Protein AF-A0A151SEP9-F1 (afdb_monomer)

Mean predicted aligned error: 8.7 Å

Sequence (261 aa):
MQDVPQDRNGVRLSAVQGYMTNFYRKYGSYVARHPIMVLLSSLAVVLLLCLGLIRFKVETRPEKLWVGPGSKAAQEKQFFDSHLAPFYRIEQLILATVPDHVNSTSPRIVSEDNIRFLFEIQKKVDAIRANYSGLMVSLKDICMKPLDKDCATQSVLQYFKMDPKNFDDYGGVDHLNYCFEHYSSADQCMSAFKAPLDPSTVLGGFSGNDYSGASAFIVTYPVNNAINEEGNETRKAVAWEKTFIQLVKVSILILCLSSFY

InterPro domains:
  IPR053956 NPC1, middle luminal domain [PF22314] (77-249)

pLDDT: mean 89.75, std 12.59, range [33.75, 98.38]

Organism: Cajanus cajan (NCBI:txid3821)

Foldseek 3Di:
DDDDPPPPPPPPQDPVRVVVVVVVVVVVVVCVVCVPVVVVVVVVVVVVVCVVCVVDDDDPDPCPVPPDCPDPVVVVQVVCCVPPHHFWDKDKDKDFADDPDPPDARFFCLDQVNVVVVLVVVVLQQPQFFDDPNHTDGLQNFADQPDDRDHPKQALCQLQQSDPVSCVVVPHSVSSVVCLVQQQPDQSNAGVSRHRHHLVQFFADDDDSPSRRTRMGMIMTTGGDHPPCVDPSVVSVVRSVVVVVVCCVPPVVVVSVVVVD

Structure (mmCIF, N/CA/C/O backbone):
data_AF-A0A151SEP9-F1
#
_entry.id   AF-A0A151SEP9-F1
#
loop_
_atom_site.group_PDB
_atom_site.id
_atom_site.type_symbol
_atom_site.label_atom_id
_atom_site.label_alt_id
_atom_site.label_comp_id
_atom_site.label_asym_id
_atom_site.label_entity_id
_atom_site.label_seq_id
_atom_site.pdbx_PDB_ins_code
_atom_site.Cartn_x
_atom_site.Cartn_y
_atom_site.Cartn_z
_atom_site.occupancy
_atom_site.B_iso_or_equiv
_atom_site.auth_seq_id
_atom_site.auth_comp_id
_atom_site.auth_asym_id
_atom_site.auth_atom_id
_atom_site.pdbx_PDB_model_num
ATOM 1 N N . MET A 1 1 ? -17.906 38.403 94.238 1.00 37.53 1 MET A N 1
ATOM 2 C CA . MET A 1 1 ? -17.084 38.308 93.012 1.00 37.53 1 MET A CA 1
ATOM 3 C C . MET A 1 1 ? -17.860 37.437 92.046 1.00 37.53 1 MET A C 1
ATOM 5 O O . MET A 1 1 ? -18.393 36.433 92.491 1.00 37.53 1 MET A O 1
ATOM 9 N N . GLN A 1 2 ? -18.068 37.930 90.827 1.00 33.75 2 GLN A N 1
ATOM 10 C CA . GLN A 1 2 ? -19.106 37.497 89.888 1.00 33.75 2 GLN A CA 1
ATOM 11 C C . GLN A 1 2 ? -19.035 36.011 89.510 1.00 33.75 2 GLN A C 1
ATOM 13 O O . GLN A 1 2 ? -17.984 35.534 89.089 1.00 33.75 2 GLN A O 1
ATOM 18 N N . ASP A 1 3 ? -20.184 35.331 89.570 1.00 36.78 3 ASP A N 1
ATOM 19 C CA . ASP A 1 3 ? -20.438 34.130 88.777 1.00 36.78 3 ASP A CA 1
ATOM 20 C C . ASP A 1 3 ? -20.444 34.522 87.296 1.00 36.78 3 ASP A C 1
ATOM 22 O O . ASP A 1 3 ? -21.246 35.349 86.854 1.00 36.78 3 ASP A O 1
ATOM 26 N N . VAL A 1 4 ? -19.515 33.951 86.533 1.00 39.22 4 VAL A N 1
ATOM 27 C CA . VAL A 1 4 ? -19.468 34.060 85.073 1.00 39.22 4 VAL A CA 1
ATOM 28 C C . VAL A 1 4 ? -20.564 33.152 84.511 1.00 39.22 4 VAL A C 1
ATOM 30 O O . VAL A 1 4 ? -20.471 31.934 84.685 1.00 39.22 4 VAL A O 1
ATOM 33 N N . PRO A 1 5 ? -21.592 33.671 83.813 1.00 42.16 5 PRO A N 1
ATOM 34 C CA . PRO A 1 5 ? -22.519 32.812 83.100 1.00 42.16 5 PRO A CA 1
ATOM 35 C C . PRO A 1 5 ? -21.757 32.204 81.926 1.00 42.16 5 PRO A C 1
ATOM 37 O O . PRO A 1 5 ? -21.302 32.908 81.025 1.00 42.16 5 PRO A O 1
ATOM 40 N N . GLN A 1 6 ? -21.585 30.887 81.966 1.00 41.34 6 GLN A N 1
ATOM 41 C CA . GLN A 1 6 ? -21.008 30.116 80.879 1.00 41.34 6 GLN A CA 1
ATOM 42 C C . GLN A 1 6 ? -21.954 30.217 79.677 1.00 41.34 6 GLN A C 1
ATOM 44 O O . GLN A 1 6 ? -23.000 29.567 79.631 1.00 41.34 6 GLN A O 1
ATOM 49 N N . ASP A 1 7 ? -21.594 31.089 78.737 1.00 39.94 7 ASP A N 1
ATOM 50 C CA . ASP A 1 7 ? -22.297 31.312 77.482 1.00 39.94 7 ASP A CA 1
ATOM 51 C C . ASP A 1 7 ? -22.333 30.003 76.683 1.00 39.94 7 ASP A C 1
ATOM 53 O O . ASP A 1 7 ? -21.382 29.596 76.010 1.00 39.94 7 ASP A O 1
ATOM 57 N N . ARG A 1 8 ? -23.447 29.283 76.822 1.00 46.47 8 ARG A N 1
ATOM 58 C CA . ARG A 1 8 ? -23.785 28.098 76.042 1.00 46.47 8 ARG A CA 1
ATOM 59 C C . ARG A 1 8 ? -24.248 28.583 74.667 1.00 46.47 8 ARG A C 1
ATOM 61 O O . ARG A 1 8 ? -25.415 28.443 74.307 1.00 46.47 8 ARG A O 1
ATOM 68 N N . ASN A 1 9 ? -23.314 29.127 73.888 1.00 44.47 9 ASN A N 1
ATOM 69 C CA . ASN A 1 9 ? -23.506 29.373 72.465 1.00 44.47 9 ASN A CA 1
ATOM 70 C C . ASN A 1 9 ? -23.633 28.022 71.760 1.00 44.47 9 ASN A C 1
ATOM 72 O O . ASN A 1 9 ? -22.676 27.448 71.238 1.00 44.47 9 ASN A O 1
ATOM 76 N N . GLY A 1 10 ? -24.852 27.484 71.784 1.00 51.06 10 GLY A N 1
ATOM 77 C CA . GLY A 1 10 ? -25.273 26.424 70.895 1.00 51.06 10 GLY A CA 1
ATOM 78 C C . GLY A 1 10 ? -25.131 26.956 69.482 1.00 51.06 10 GLY A C 1
ATOM 79 O O . GLY A 1 10 ? -25.981 27.714 69.019 1.00 51.06 10 GLY A O 1
ATOM 80 N N . VAL A 1 11 ? -24.036 26.585 68.820 1.00 60.59 11 VAL A N 1
ATOM 81 C CA . VAL A 1 11 ? -23.849 26.797 67.388 1.00 60.59 11 VAL A CA 1
ATOM 82 C C . VAL A 1 11 ? -25.124 26.294 66.719 1.00 60.59 11 VAL A C 1
ATOM 84 O O . VAL A 1 11 ? -25.405 25.094 66.732 1.00 60.59 11 VAL A O 1
ATOM 87 N N . ARG A 1 12 ? -25.954 27.210 66.206 1.00 61.78 12 ARG A N 1
ATOM 88 C CA . ARG A 1 12 ? -27.132 26.850 65.417 1.00 61.78 12 ARG A CA 1
ATOM 89 C C . ARG A 1 12 ? -26.611 26.289 64.104 1.00 61.78 12 ARG A C 1
ATOM 91 O O . ARG A 1 12 ? -26.409 27.022 63.142 1.00 61.78 12 ARG A O 1
ATOM 98 N N . LEU A 1 13 ? -26.343 24.985 64.098 1.00 61.41 13 LEU A N 1
ATOM 99 C CA . LEU A 1 13 ? -26.088 24.249 62.873 1.00 61.41 13 LEU A CA 1
ATOM 100 C C . LEU A 1 13 ? -27.250 24.527 61.915 1.00 61.41 13 LEU A C 1
ATOM 102 O O . LEU A 1 13 ? -28.417 24.410 62.296 1.00 61.41 13 LEU A O 1
ATOM 106 N N . SER A 1 14 ? -26.923 24.890 60.674 1.00 80.50 14 SER A N 1
ATOM 107 C CA . SER A 1 14 ? -27.904 24.969 59.589 1.00 80.50 14 SER A CA 1
ATOM 108 C C . SER A 1 14 ? -28.741 23.686 59.557 1.00 80.50 14 SER A C 1
ATOM 110 O O . SER A 1 14 ? -28.224 22.605 59.849 1.00 80.50 14 SER A O 1
ATOM 112 N N . ALA A 1 15 ? -30.022 23.773 59.188 1.00 83.25 15 ALA A N 1
ATOM 113 C CA . ALA A 1 15 ? -30.913 22.611 59.122 1.00 83.25 15 ALA A CA 1
ATOM 114 C C . ALA A 1 15 ? -30.305 21.453 58.303 1.00 83.25 15 ALA A C 1
ATOM 116 O O . ALA A 1 15 ? -30.412 20.289 58.687 1.00 83.25 15 ALA A O 1
ATOM 117 N N . VAL A 1 16 ? -29.573 21.785 57.233 1.00 89.44 16 VAL A N 1
ATOM 118 C CA . VAL A 1 16 ? -28.828 20.826 56.402 1.00 89.44 16 VAL A CA 1
ATOM 119 C C . VAL A 1 16 ? -27.705 20.150 57.195 1.00 89.44 16 VAL A C 1
ATOM 121 O O . VAL A 1 16 ? -27.545 18.932 57.144 1.00 89.44 16 VAL A O 1
ATOM 124 N N . GLN A 1 17 ? -26.953 20.922 57.978 1.00 86.81 17 GLN A N 1
ATOM 125 C CA . GLN A 1 17 ? -25.839 20.424 58.783 1.00 86.81 17 GLN A CA 1
ATOM 126 C C . GLN A 1 17 ? -26.334 19.546 59.943 1.00 86.81 17 GLN A C 1
ATOM 128 O O . GLN A 1 17 ? -25.748 18.500 60.228 1.00 86.81 17 GLN A O 1
ATOM 133 N N . GLY A 1 18 ? -27.452 19.923 60.572 1.00 88.50 18 GLY A N 1
ATOM 134 C CA . GLY A 1 18 ? -28.128 19.102 61.577 1.00 88.50 18 GLY A CA 1
ATOM 135 C C . GLY A 1 18 ? -28.627 17.775 60.996 1.00 88.50 18 GLY A C 1
ATOM 136 O O . GLY A 1 18 ? -28.390 16.718 61.585 1.00 88.50 18 GLY A O 1
ATOM 137 N N . TYR A 1 19 ? -29.246 17.813 59.810 1.00 92.50 19 TYR A N 1
ATOM 138 C CA . TYR A 1 19 ? -29.706 16.617 59.102 1.00 92.50 19 TYR A CA 1
ATOM 139 C C . TYR A 1 19 ? -28.549 15.675 58.748 1.00 92.50 19 TYR A C 1
ATOM 141 O O . TYR A 1 19 ? -28.588 14.501 59.123 1.00 92.50 19 TYR A O 1
ATOM 149 N N . MET A 1 20 ? -27.488 16.184 58.109 1.00 94.50 20 MET A N 1
ATOM 150 C CA . MET A 1 20 ? -26.310 15.382 57.757 1.00 94.50 20 MET A CA 1
ATOM 151 C C . MET A 1 20 ? -25.664 14.751 58.992 1.00 94.50 20 MET A C 1
ATOM 153 O O . MET A 1 20 ? -25.359 13.559 58.985 1.00 94.50 20 MET A O 1
ATOM 157 N N . THR A 1 21 ? -25.507 15.520 60.075 1.00 92.62 21 THR A N 1
ATOM 158 C CA . THR A 1 21 ? -24.902 15.022 61.320 1.00 92.62 21 THR A CA 1
ATOM 159 C C . THR A 1 21 ? -25.710 13.868 61.902 1.00 92.62 21 THR A C 1
ATOM 161 O O . THR A 1 21 ? -25.150 12.837 62.272 1.00 92.62 21 THR A O 1
ATOM 164 N N . ASN A 1 22 ? -27.036 14.005 61.960 1.00 91.19 22 ASN A N 1
ATOM 165 C CA . ASN A 1 22 ? -27.898 12.964 62.509 1.00 91.19 22 ASN A CA 1
ATOM 166 C C . ASN A 1 22 ? -27.932 11.716 61.606 1.00 91.19 22 ASN A C 1
ATOM 168 O O . ASN A 1 22 ? -27.870 10.591 62.104 1.00 91.19 22 ASN A O 1
ATOM 172 N N . PHE A 1 23 ? -27.968 11.907 60.283 1.00 94.88 23 PHE A N 1
ATOM 173 C CA . PHE A 1 23 ? -27.937 10.825 59.299 1.00 94.88 23 PHE A CA 1
ATOM 174 C C . PHE A 1 23 ? -26.644 10.005 59.389 1.00 94.88 23 PHE A C 1
ATOM 176 O O . PHE A 1 23 ? -26.702 8.800 59.639 1.00 94.88 23 PHE A O 1
ATOM 183 N N . TYR A 1 24 ? -25.476 10.645 59.274 1.00 95.75 24 TYR A N 1
ATOM 184 C CA . TYR A 1 24 ? -24.193 9.940 59.326 1.00 95.75 24 TYR A CA 1
ATOM 185 C C . TYR A 1 24 ? -23.907 9.343 60.704 1.00 95.75 24 TYR A C 1
ATOM 187 O O . TYR A 1 24 ? -23.330 8.261 60.780 1.00 95.75 24 TYR A O 1
ATOM 195 N N . ARG A 1 25 ? -24.358 9.974 61.800 1.00 94.12 25 ARG A N 1
ATOM 196 C CA . ARG A 1 25 ? -24.237 9.394 63.147 1.00 94.12 25 ARG A CA 1
ATOM 197 C C . ARG A 1 25 ? -25.051 8.105 63.285 1.00 94.12 25 ARG A C 1
ATOM 199 O O . ARG A 1 25 ? -24.549 7.128 63.839 1.00 94.12 25 ARG A O 1
ATOM 206 N N . LYS A 1 26 ? -26.283 8.075 62.763 1.00 94.00 26 LYS A N 1
ATOM 207 C CA . LYS A 1 26 ? -27.111 6.857 62.739 1.00 94.00 26 LYS A CA 1
ATOM 208 C C . LYS A 1 26 ? -26.518 5.785 61.825 1.00 94.00 26 LYS A C 1
ATOM 210 O O . LYS A 1 26 ? -26.406 4.638 62.248 1.00 94.00 26 LYS A O 1
ATOM 215 N N . TYR A 1 27 ? -26.094 6.155 60.618 1.00 93.31 27 TYR A N 1
ATOM 216 C CA . TYR A 1 27 ? -25.484 5.231 59.661 1.00 93.31 27 TYR A CA 1
ATOM 217 C C . TYR A 1 27 ? -24.165 4.643 60.183 1.00 93.31 27 TYR A C 1
ATOM 219 O O . TYR A 1 27 ? -23.987 3.430 60.181 1.00 93.31 27 TYR A O 1
ATOM 227 N N . GLY A 1 28 ? -23.276 5.472 60.736 1.00 94.00 28 GLY A N 1
ATOM 228 C CA . GLY A 1 28 ? -22.022 5.022 61.342 1.00 94.00 28 GLY A CA 1
ATOM 229 C C . GLY A 1 28 ? -22.248 4.083 62.529 1.00 94.00 28 GLY A C 1
ATOM 230 O O . GLY A 1 28 ? -21.586 3.054 62.636 1.00 94.00 28 GLY A O 1
ATOM 231 N N . SER A 1 29 ? -23.245 4.368 63.378 1.00 94.31 29 SER A N 1
ATOM 232 C CA . SER A 1 29 ? -23.619 3.449 64.460 1.00 94.31 29 SER A CA 1
ATOM 233 C C . SER A 1 29 ? -24.174 2.118 63.943 1.00 94.31 29 SER A C 1
ATOM 235 O O . SER A 1 29 ? -23.965 1.098 64.597 1.00 94.31 29 SER A O 1
ATOM 237 N N . TYR A 1 30 ? -24.880 2.107 62.810 1.00 94.25 30 TYR A N 1
ATOM 238 C CA . TYR A 1 30 ? -25.354 0.882 62.160 1.00 94.25 30 TYR A CA 1
ATOM 239 C C . TYR A 1 30 ? -24.186 0.057 61.601 1.00 94.25 30 TYR A C 1
ATOM 241 O O . TYR A 1 30 ? -24.095 -1.139 61.876 1.00 94.25 30 TYR A O 1
ATOM 249 N N . VAL A 1 31 ? -23.245 0.708 60.910 1.00 95.62 31 VAL A N 1
ATOM 250 C CA . VAL A 1 31 ? -22.035 0.068 60.371 1.00 95.62 31 VAL A CA 1
ATOM 251 C C . VAL A 1 31 ? -21.191 -0.559 61.484 1.00 95.62 31 VAL A C 1
ATOM 253 O O . VAL A 1 31 ? -20.785 -1.712 61.366 1.00 95.62 31 VAL A O 1
ATOM 256 N N . ALA A 1 32 ? -20.990 0.155 62.597 1.00 94.00 32 ALA A N 1
ATOM 257 C CA . ALA A 1 32 ? -20.218 -0.344 63.735 1.00 94.00 32 ALA A CA 1
ATOM 258 C C . ALA A 1 32 ? -20.881 -1.536 64.454 1.00 94.00 32 ALA A C 1
ATOM 260 O O . ALA A 1 32 ? -20.181 -2.382 65.004 1.00 94.00 32 ALA A O 1
ATOM 261 N N . ARG A 1 33 ? -22.220 -1.624 64.452 1.00 95.31 33 ARG A N 1
ATOM 262 C CA . ARG A 1 33 ? -22.968 -2.742 65.063 1.00 95.31 33 ARG A CA 1
ATOM 263 C C . ARG A 1 33 ? -23.054 -3.979 64.167 1.00 95.31 33 ARG A C 1
ATOM 265 O O . ARG A 1 33 ? -23.169 -5.083 64.690 1.00 95.31 33 ARG A O 1
ATOM 272 N N . HIS A 1 34 ? -22.992 -3.814 62.844 1.00 94.31 34 HIS A N 1
ATOM 273 C CA . HIS A 1 34 ? -23.134 -4.908 61.874 1.00 94.31 34 HIS A CA 1
ATOM 274 C C . HIS A 1 34 ? -21.994 -4.951 60.835 1.00 94.31 34 HIS A C 1
ATOM 276 O O . HIS A 1 34 ? -22.262 -4.937 59.630 1.00 94.31 34 HIS A O 1
ATOM 282 N N . PRO A 1 35 ? -20.718 -5.055 61.258 1.00 93.94 35 PRO A N 1
ATOM 283 C CA . PRO A 1 35 ? -19.573 -4.945 60.352 1.00 93.94 35 PRO A CA 1
ATOM 284 C C . PRO A 1 35 ? -19.544 -6.040 59.274 1.00 93.94 35 PRO A C 1
ATOM 286 O O . PRO A 1 35 ? -19.269 -5.752 58.114 1.00 93.94 35 PRO A O 1
ATOM 289 N N . ILE A 1 36 ? -19.895 -7.286 59.619 1.00 94.81 36 ILE A N 1
ATOM 290 C CA . ILE A 1 36 ? -19.878 -8.420 58.676 1.00 94.81 36 ILE A CA 1
ATOM 291 C C . ILE A 1 36 ? -20.919 -8.236 57.563 1.00 94.81 36 ILE A C 1
ATOM 293 O O . ILE A 1 36 ? -20.602 -8.423 56.392 1.00 94.81 36 ILE A O 1
ATOM 297 N N . MET A 1 37 ? -22.144 -7.822 57.903 1.00 93.81 37 MET A N 1
ATOM 298 C CA . MET A 1 37 ? -23.209 -7.589 56.916 1.00 93.81 37 MET A CA 1
ATOM 299 C C . MET A 1 37 ? -22.843 -6.467 55.941 1.00 93.81 37 MET A C 1
ATOM 301 O O . MET A 1 37 ? -23.107 -6.582 54.748 1.00 93.81 37 MET A O 1
ATOM 305 N N . VAL A 1 38 ? -22.209 -5.398 56.435 1.00 95.12 38 VAL A N 1
ATOM 306 C CA . VAL A 1 38 ? -21.754 -4.272 55.605 1.00 95.12 38 VAL A CA 1
ATOM 307 C C . VAL A 1 38 ? -20.579 -4.673 54.704 1.00 95.12 38 VAL A C 1
ATOM 309 O O . VAL A 1 38 ? -20.522 -4.271 53.543 1.00 95.12 38 VAL A O 1
ATOM 312 N N . LEU A 1 39 ? -19.662 -5.513 55.190 1.00 95.31 39 LEU A N 1
ATOM 313 C CA . LEU A 1 39 ? -18.570 -6.045 54.370 1.00 95.31 39 LEU A CA 1
ATOM 314 C C . LEU A 1 39 ? -19.087 -6.986 53.276 1.00 95.31 39 LEU A C 1
ATOM 316 O O . LEU A 1 39 ? -18.710 -6.839 52.118 1.00 95.31 39 LEU A O 1
ATOM 320 N N . LEU A 1 40 ? -19.997 -7.902 53.609 1.00 96.69 40 LEU A N 1
ATOM 321 C CA . LEU A 1 40 ? -20.591 -8.810 52.627 1.00 96.69 40 LEU A CA 1
ATOM 322 C C . LEU A 1 40 ? -21.418 -8.061 51.582 1.00 96.69 40 LEU A C 1
ATOM 324 O O . LEU A 1 40 ? -21.314 -8.369 50.398 1.00 96.69 40 LEU A O 1
ATOM 328 N N . SER A 1 41 ? -22.206 -7.061 51.989 1.00 95.94 41 SER A N 1
ATOM 329 C CA . SER A 1 41 ? -23.000 -6.274 51.044 1.00 95.94 41 SER A CA 1
ATOM 330 C C . SER A 1 41 ? -22.124 -5.415 50.134 1.00 95.94 41 SER A C 1
ATOM 332 O O . SER A 1 41 ? -22.362 -5.382 48.930 1.00 95.94 41 SER A O 1
ATOM 334 N N . SER A 1 42 ? -21.076 -4.777 50.665 1.00 95.81 42 SER A N 1
ATOM 335 C CA . SER A 1 42 ? -20.143 -3.993 49.846 1.00 95.81 42 SER A CA 1
ATOM 336 C C . SER A 1 42 ? -19.376 -4.873 48.857 1.00 95.81 42 SER A C 1
ATOM 338 O O . SER A 1 42 ? -19.290 -4.525 47.681 1.00 95.81 42 SER A O 1
ATOM 340 N N . LEU A 1 43 ? -18.918 -6.055 49.285 1.00 97.12 43 LEU A N 1
ATOM 341 C CA . LEU A 1 43 ? -18.290 -7.032 48.397 1.00 97.12 43 LEU A CA 1
ATOM 342 C C . LEU A 1 43 ? -19.263 -7.533 47.322 1.00 97.12 43 LEU A C 1
ATOM 344 O O . LEU A 1 43 ? -18.898 -7.591 46.152 1.00 97.12 43 LEU A O 1
ATOM 348 N N . ALA A 1 44 ? -20.506 -7.853 47.691 1.00 97.19 44 ALA A N 1
ATOM 349 C CA . ALA A 1 44 ? -21.525 -8.303 46.746 1.00 97.19 44 ALA A CA 1
ATOM 350 C C . ALA A 1 44 ? -21.830 -7.240 45.680 1.00 97.19 44 ALA A C 1
ATOM 352 O O . ALA A 1 44 ? -21.933 -7.577 44.503 1.00 97.19 44 ALA A O 1
ATOM 353 N N . VAL A 1 45 ? -21.917 -5.961 46.068 1.00 97.31 45 VAL A N 1
ATOM 354 C CA . VAL A 1 45 ? -22.106 -4.846 45.126 1.00 97.31 45 VAL A CA 1
ATOM 355 C C . VAL A 1 45 ? -20.911 -4.718 44.181 1.00 97.31 45 VAL A C 1
ATOM 357 O O . VAL A 1 45 ? -21.112 -4.607 42.974 1.00 97.31 45 VAL A O 1
ATOM 360 N N . VAL A 1 46 ? -19.677 -4.784 44.692 1.00 97.25 46 VAL A N 1
ATOM 361 C CA . VAL A 1 46 ? -18.468 -4.730 43.850 1.00 97.25 46 VAL A CA 1
ATOM 362 C C . VAL A 1 46 ? -18.440 -5.895 42.862 1.00 97.25 46 VAL A C 1
ATOM 364 O O . VAL A 1 46 ? -18.240 -5.671 41.672 1.00 97.25 46 VAL A O 1
ATOM 367 N N . LEU A 1 47 ? -18.708 -7.123 43.316 1.00 96.88 47 LEU A N 1
ATOM 368 C CA . LEU A 1 47 ? -18.748 -8.300 42.447 1.00 96.88 47 LEU A CA 1
ATOM 369 C C . LEU A 1 47 ? -19.829 -8.177 41.365 1.00 96.88 47 LEU A C 1
ATOM 371 O O . LEU A 1 47 ? -19.552 -8.469 40.203 1.00 96.88 47 LEU A O 1
ATOM 375 N N . LEU A 1 48 ? -21.025 -7.691 41.716 1.00 96.81 48 LEU A N 1
ATOM 376 C CA . LEU A 1 48 ? -22.099 -7.416 40.755 1.00 96.81 48 LEU A CA 1
ATOM 377 C C . LEU A 1 48 ? -21.677 -6.398 39.690 1.00 96.81 48 LEU A C 1
ATOM 379 O O . LEU A 1 48 ? -21.947 -6.609 38.510 1.00 96.81 48 LEU A O 1
ATOM 383 N N . LEU A 1 49 ? -20.988 -5.322 40.080 1.00 96.06 49 LEU A N 1
ATOM 384 C CA . LEU A 1 49 ? -20.458 -4.333 39.135 1.00 96.06 49 LEU A CA 1
ATOM 385 C C . LEU A 1 49 ? -19.350 -4.929 38.251 1.00 96.06 49 LEU A C 1
ATOM 387 O O . LEU A 1 49 ? -19.312 -4.667 37.048 1.00 96.06 49 LEU A O 1
ATOM 391 N N . CYS A 1 50 ? -18.488 -5.783 38.811 1.00 96.25 50 CYS A N 1
ATOM 392 C CA . CYS A 1 50 ? -17.428 -6.467 38.070 1.00 96.25 50 CYS A CA 1
ATOM 393 C C . CYS A 1 50 ? -17.958 -7.454 37.018 1.00 96.25 50 CYS A C 1
ATOM 395 O O . CYS A 1 50 ? -17.268 -7.680 36.025 1.00 96.25 50 CYS A O 1
ATOM 397 N N . LEU A 1 51 ? -19.176 -7.994 37.159 1.00 96.19 51 LEU A N 1
ATOM 398 C CA . LEU A 1 51 ? -19.788 -8.837 36.117 1.00 96.19 51 LEU A CA 1
ATOM 399 C C . LEU A 1 51 ? -19.910 -8.109 34.769 1.00 96.19 51 LEU A C 1
ATOM 401 O O . LEU A 1 51 ? -19.841 -8.750 33.720 1.00 96.19 51 LEU A O 1
ATOM 405 N N . GLY A 1 52 ? -20.013 -6.775 34.770 1.00 94.25 52 GLY A N 1
ATOM 406 C CA . GLY A 1 52 ? -20.011 -5.971 33.545 1.00 94.25 52 GLY A CA 1
ATOM 407 C C . GLY A 1 52 ? -18.735 -6.129 32.706 1.00 94.25 52 GLY A C 1
ATOM 408 O O . GLY A 1 52 ? -18.789 -6.017 31.481 1.00 94.25 52 GLY A O 1
ATOM 409 N N . LEU A 1 53 ? -17.604 -6.478 33.332 1.00 95.06 53 LEU A N 1
ATOM 410 C CA . LEU A 1 53 ? -16.322 -6.670 32.645 1.00 95.06 53 LEU A CA 1
ATOM 411 C C . LEU A 1 53 ? -16.313 -7.895 31.722 1.00 95.06 53 LEU A C 1
ATOM 413 O O . LEU A 1 53 ? -15.526 -7.934 30.783 1.00 95.06 53 LEU A O 1
ATOM 417 N N . ILE A 1 54 ? -17.224 -8.857 31.911 1.00 94.06 54 ILE A N 1
ATOM 418 C CA . ILE A 1 54 ? -17.366 -10.020 31.015 1.00 94.06 54 ILE A CA 1
ATOM 419 C C . ILE A 1 54 ? -17.735 -9.575 29.588 1.00 94.06 54 ILE A C 1
ATOM 421 O O . ILE A 1 54 ? -17.407 -10.247 28.612 1.00 94.06 54 ILE A O 1
ATOM 425 N N . ARG A 1 55 ? -18.414 -8.430 29.447 1.00 93.00 55 ARG A N 1
ATOM 426 C CA . ARG A 1 55 ? -18.833 -7.861 28.155 1.00 93.00 55 ARG A CA 1
ATOM 427 C C . ARG A 1 55 ? -17.940 -6.706 27.702 1.00 93.00 55 ARG A C 1
ATOM 429 O O . ARG A 1 55 ? -18.293 -6.008 26.754 1.00 93.00 55 ARG A O 1
ATOM 436 N N . PHE A 1 56 ? -16.801 -6.498 28.358 1.00 93.56 56 PHE A N 1
ATOM 437 C CA . PHE A 1 56 ? -15.848 -5.471 27.967 1.00 93.56 56 PHE A CA 1
ATOM 438 C C . PHE A 1 56 ? -15.247 -5.801 26.593 1.00 93.56 56 PHE A C 1
ATOM 440 O O . PHE A 1 56 ? -14.614 -6.841 26.412 1.00 93.56 56 PHE A O 1
ATOM 447 N N . LYS A 1 57 ? -15.453 -4.912 25.614 1.00 92.00 57 LYS A N 1
ATOM 448 C CA . LYS A 1 57 ? -14.850 -4.989 24.277 1.00 92.00 57 LYS A CA 1
ATOM 449 C C . LYS A 1 57 ? -13.917 -3.796 24.104 1.00 92.00 57 LYS A C 1
ATOM 451 O O . LYS A 1 57 ? -14.348 -2.655 24.252 1.00 92.00 57 LYS A O 1
ATOM 456 N N . VAL A 1 58 ? -12.656 -4.068 23.782 1.00 90.62 58 VAL A N 1
ATOM 457 C CA . VAL A 1 58 ? -11.672 -3.029 23.459 1.00 90.62 58 VAL A CA 1
ATOM 458 C C . VAL A 1 58 ? -11.862 -2.605 22.007 1.00 90.62 58 VAL A C 1
ATOM 460 O O . VAL A 1 58 ? -11.919 -3.452 21.117 1.00 90.62 58 VAL A O 1
ATOM 463 N N . GLU A 1 59 ? -11.961 -1.299 21.775 1.00 87.62 59 GLU A N 1
ATOM 464 C CA . GLU A 1 59 ? -11.891 -0.720 20.436 1.00 87.62 59 GLU A CA 1
ATOM 465 C C . GLU A 1 59 ? -10.423 -0.455 20.097 1.00 87.62 59 GLU A C 1
ATOM 467 O O . GLU A 1 59 ? -9.737 0.277 20.807 1.00 87.62 59 GLU A O 1
ATOM 472 N N . THR A 1 60 ? -9.931 -1.087 19.035 1.00 87.31 60 THR A N 1
ATOM 473 C CA . THR A 1 60 ? -8.540 -0.954 18.571 1.00 87.31 60 THR A CA 1
ATOM 474 C C . THR A 1 60 ? -8.436 -0.140 17.289 1.00 87.31 60 THR A C 1
ATOM 476 O O . THR A 1 60 ? -7.331 0.103 16.811 1.00 87.31 60 THR A O 1
ATOM 479 N N . ARG A 1 61 ? -9.573 0.263 16.711 1.00 83.12 61 ARG A N 1
ATOM 480 C CA . ARG A 1 61 ? -9.611 1.004 15.455 1.00 83.12 61 ARG A CA 1
ATOM 481 C C . ARG A 1 61 ? -9.298 2.482 15.672 1.00 83.12 61 ARG A C 1
ATOM 483 O O . ARG A 1 61 ? -10.061 3.157 16.372 1.00 83.12 61 ARG A O 1
ATOM 490 N N . PRO A 1 62 ? -8.211 3.009 15.085 1.00 87.12 62 PRO A N 1
ATOM 491 C CA . PRO A 1 62 ? -7.794 4.384 15.316 1.00 87.12 62 PRO A CA 1
ATOM 492 C C . PRO A 1 62 ? -8.858 5.384 14.856 1.00 87.12 62 PRO A C 1
ATOM 494 O O . PRO A 1 62 ? -9.161 6.331 15.574 1.00 87.12 62 PRO A O 1
ATOM 497 N N . GLU A 1 63 ? -9.495 5.169 13.710 1.00 85.62 63 GLU A N 1
ATOM 498 C CA . GLU A 1 63 ? -10.490 6.094 13.175 1.00 85.62 63 GLU A CA 1
ATOM 499 C C . GLU A 1 63 ? -11.701 6.245 14.102 1.00 85.62 63 GLU A C 1
ATOM 501 O O . GLU A 1 63 ? -12.193 7.355 14.273 1.00 85.62 63 GLU A O 1
ATOM 506 N N . LYS A 1 64 ? -12.132 5.182 14.792 1.00 85.19 64 LYS A N 1
ATOM 507 C CA . LYS A 1 64 ? -13.227 5.273 15.775 1.00 85.19 64 LYS A CA 1
ATOM 508 C C . LYS A 1 64 ? -12.814 5.885 17.108 1.00 85.19 64 LYS A C 1
ATOM 510 O O . LYS A 1 64 ? -13.667 6.423 17.809 1.00 85.19 64 LYS A O 1
ATOM 515 N N . LEU A 1 65 ? -11.536 5.780 17.467 1.00 90.44 65 LEU A N 1
ATOM 516 C CA . LEU A 1 65 ? -10.992 6.376 18.687 1.00 90.44 65 LEU A CA 1
ATOM 517 C C . LEU A 1 65 ? -10.775 7.887 18.533 1.00 90.44 65 LEU A C 1
ATOM 519 O O . LEU A 1 65 ? -10.987 8.633 19.486 1.00 90.44 65 LEU A O 1
ATOM 523 N N . TRP A 1 66 ? -10.368 8.331 17.342 1.00 92.69 66 TRP A N 1
ATOM 524 C CA . TRP A 1 66 ? -9.953 9.713 17.089 1.00 92.69 66 TRP A CA 1
ATOM 525 C C . TRP A 1 66 ? -10.995 10.560 16.352 1.00 92.69 66 TRP A C 1
ATOM 527 O O . TRP A 1 66 ? -10.922 11.787 16.405 1.00 92.69 66 TRP A O 1
ATOM 537 N N . VAL A 1 67 ? -11.974 9.945 15.679 1.00 92.75 67 VAL A N 1
ATOM 538 C CA . VAL A 1 67 ? -13.007 10.659 14.918 1.00 92.75 67 VAL A CA 1
ATOM 539 C C . VAL A 1 67 ? -14.378 10.415 15.537 1.00 92.75 67 VAL A C 1
ATOM 541 O O . VAL A 1 67 ? -14.866 9.290 15.616 1.00 92.75 67 VAL A O 1
ATOM 544 N N . GLY A 1 68 ? -15.038 11.499 15.955 1.00 92.81 68 GLY A N 1
ATOM 545 C CA . GLY A 1 68 ? -16.392 11.423 16.498 1.00 92.81 68 GLY A CA 1
ATOM 546 C C . GLY A 1 68 ? -17.386 10.885 15.454 1.00 92.81 68 GLY A C 1
ATOM 547 O O . GLY A 1 68 ? -17.372 11.359 14.312 1.00 92.81 68 GLY A O 1
ATOM 548 N N . PRO A 1 69 ? -18.295 9.959 15.818 1.00 90.44 69 PRO A N 1
ATOM 549 C CA . PRO A 1 69 ? -19.174 9.281 14.859 1.00 90.44 69 PRO A CA 1
ATOM 550 C C . PRO A 1 69 ? -20.175 10.219 14.164 1.00 90.44 69 PRO A C 1
ATOM 552 O O . PRO A 1 69 ? -20.621 9.927 13.063 1.00 90.44 69 PRO A O 1
ATOM 555 N N . GLY A 1 70 ? -20.519 11.353 14.784 1.00 93.19 70 GLY A N 1
ATOM 556 C CA . GLY A 1 70 ? -21.386 12.384 14.197 1.00 93.19 70 GLY A CA 1
ATOM 557 C C . GLY A 1 70 ? -20.643 13.496 13.449 1.00 93.19 70 GLY A C 1
ATOM 558 O O . GLY A 1 70 ? -21.266 14.478 13.056 1.00 93.19 70 GLY A O 1
ATOM 559 N N . SER A 1 71 ? -19.319 13.398 13.300 1.00 95.69 71 SER A N 1
ATOM 560 C CA . SER A 1 71 ? -18.527 14.420 12.611 1.00 95.69 71 SER A CA 1
ATOM 561 C C . SER A 1 71 ? -18.780 14.419 11.101 1.00 95.69 71 SER A C 1
ATOM 563 O O . SER A 1 71 ? -19.110 13.392 10.506 1.00 95.69 71 SER A O 1
ATOM 565 N N . LYS A 1 72 ? -18.554 15.571 10.459 1.00 96.38 72 LYS A N 1
ATOM 566 C CA . LYS A 1 72 ? -18.643 15.700 8.997 1.00 96.38 72 LYS A CA 1
ATOM 567 C C . LYS A 1 72 ? -17.695 14.729 8.280 1.00 96.38 72 LYS A C 1
ATOM 569 O O . LYS A 1 72 ? -18.105 14.078 7.330 1.00 96.38 72 LYS A O 1
ATOM 574 N N . ALA A 1 73 ? -16.473 14.567 8.793 1.00 94.38 73 ALA A N 1
ATOM 575 C CA . ALA A 1 73 ? -15.483 13.643 8.240 1.00 94.38 73 ALA A CA 1
ATOM 576 C C . ALA A 1 73 ? -15.961 12.179 8.267 1.00 94.38 73 ALA A C 1
ATOM 578 O O . ALA A 1 73 ? -15.769 11.451 7.296 1.00 94.38 73 ALA A O 1
ATOM 579 N N . ALA A 1 74 ? -16.628 11.749 9.346 1.00 92.12 74 ALA A N 1
ATOM 580 C CA . ALA A 1 74 ? -17.207 10.407 9.423 1.00 92.12 74 ALA A CA 1
ATOM 581 C C . ALA A 1 74 ? -18.336 10.209 8.395 1.00 92.12 74 ALA A C 1
ATOM 583 O O . ALA A 1 74 ? -18.403 9.161 7.756 1.00 92.12 74 ALA A O 1
ATOM 584 N N . GLN A 1 75 ? -19.183 11.225 8.192 1.00 94.12 75 GLN A N 1
ATOM 585 C CA . GLN A 1 75 ? -20.259 11.188 7.194 1.00 94.12 75 GLN A CA 1
ATOM 586 C C . GLN A 1 75 ? -19.719 11.162 5.759 1.00 94.12 75 GLN A C 1
ATOM 588 O O . GLN A 1 75 ? -20.174 10.360 4.949 1.00 94.12 75 GLN A O 1
ATOM 593 N N . GLU A 1 76 ? -18.724 11.996 5.449 1.00 94.56 76 GLU A N 1
ATOM 594 C CA . GLU A 1 76 ? -18.066 12.034 4.136 1.00 94.56 76 GLU A CA 1
ATOM 595 C C . GLU A 1 76 ? -17.357 10.709 3.830 1.00 94.56 76 GLU A C 1
ATOM 597 O O . GLU A 1 76 ? -17.517 10.168 2.736 1.00 94.56 76 GLU A O 1
ATOM 602 N N . LYS A 1 77 ? -16.653 10.130 4.813 1.00 91.88 77 LYS A N 1
ATOM 603 C CA . LYS A 1 77 ? -16.054 8.796 4.686 1.00 91.88 77 LYS A CA 1
ATOM 604 C C . LYS A 1 77 ? -17.112 7.726 4.430 1.00 91.88 77 LYS A C 1
ATOM 606 O O . LYS A 1 77 ? -16.948 6.916 3.526 1.00 91.88 77 LYS A O 1
ATOM 611 N N . GLN A 1 78 ? -18.203 7.723 5.196 1.00 90.81 78 GLN A N 1
ATOM 612 C CA . GLN A 1 78 ? -19.280 6.751 5.009 1.00 90.81 78 GLN A CA 1
ATOM 613 C C . GLN A 1 78 ? -19.928 6.882 3.625 1.00 90.81 78 GLN A C 1
ATOM 615 O O . GLN A 1 78 ? -20.243 5.873 2.991 1.00 90.81 78 GLN A O 1
ATOM 620 N N . PHE A 1 79 ? -20.114 8.111 3.140 1.00 93.38 79 PHE A N 1
ATOM 621 C CA . PHE A 1 79 ? -20.610 8.367 1.793 1.00 93.38 79 PHE A CA 1
ATOM 622 C C . PHE A 1 79 ? -19.643 7.819 0.733 1.00 93.38 79 PHE A C 1
ATOM 624 O O . PHE A 1 79 ? -20.071 7.068 -0.141 1.00 93.38 79 PHE A O 1
ATOM 631 N N . PHE A 1 80 ? -18.346 8.111 0.853 1.00 92.69 80 PHE A N 1
ATOM 632 C CA . PHE A 1 80 ? -17.311 7.609 -0.054 1.00 92.69 80 PHE A CA 1
ATOM 633 C C . PHE A 1 80 ? -17.250 6.074 -0.079 1.00 92.69 80 PHE A C 1
ATOM 635 O O . PHE A 1 80 ? -17.364 5.469 -1.146 1.00 92.69 80 PHE A O 1
ATOM 642 N N . ASP A 1 81 ? -17.145 5.441 1.094 1.00 90.75 81 ASP A N 1
ATOM 643 C CA . ASP A 1 81 ? -16.988 3.988 1.224 1.00 90.75 81 ASP A CA 1
ATOM 644 C C . ASP A 1 81 ? -18.210 3.221 0.680 1.00 90.75 81 ASP A C 1
ATOM 646 O O . ASP A 1 81 ? -18.066 2.093 0.211 1.00 90.75 81 ASP A O 1
ATOM 650 N N . SER A 1 82 ? -19.410 3.817 0.738 1.00 88.88 82 SER A N 1
ATOM 651 C CA . SER A 1 82 ? -20.660 3.191 0.271 1.00 88.88 82 SER A CA 1
ATOM 652 C C . SER A 1 82 ? -20.958 3.383 -1.217 1.00 88.88 82 SER A C 1
ATOM 654 O O . SER A 1 82 ? -21.636 2.536 -1.795 1.00 88.88 82 SER A O 1
ATOM 656 N N . HIS A 1 83 ? -20.481 4.468 -1.837 1.00 91.81 83 HIS A N 1
ATOM 657 C CA . HIS A 1 83 ? -20.775 4.782 -3.243 1.00 91.81 83 HIS A CA 1
ATOM 658 C C . HIS A 1 83 ? -19.650 4.403 -4.203 1.00 91.81 83 HIS A C 1
ATOM 660 O O . HIS A 1 83 ? -19.917 4.158 -5.377 1.00 91.81 83 HIS A O 1
ATOM 666 N N . LEU A 1 84 ? -18.404 4.393 -3.728 1.00 87.81 84 LEU A N 1
ATOM 667 C CA . LEU A 1 84 ? -17.238 4.083 -4.548 1.00 87.81 84 LEU A CA 1
ATOM 668 C C . LEU A 1 84 ? -16.668 2.733 -4.130 1.00 87.81 84 LEU A C 1
ATOM 670 O O . LEU A 1 84 ? -16.991 1.707 -4.720 1.00 87.81 84 LEU A O 1
ATOM 674 N N . A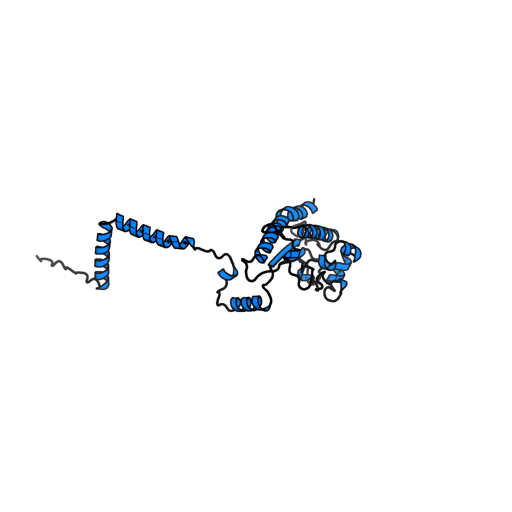LA A 1 85 ? -15.838 2.740 -3.098 1.00 84.44 85 ALA A N 1
ATOM 675 C CA . ALA A 1 85 ? -15.313 1.569 -2.420 1.00 84.44 85 ALA A CA 1
ATOM 676 C C . ALA A 1 85 ? -14.531 2.053 -1.193 1.00 84.44 85 ALA A C 1
ATOM 678 O O . ALA A 1 85 ? -14.043 3.188 -1.188 1.00 84.44 85 ALA A O 1
ATOM 679 N N . PRO A 1 86 ? -14.335 1.199 -0.178 1.00 88.00 86 PRO A N 1
ATOM 680 C CA . PRO A 1 86 ? -13.355 1.456 0.865 1.00 88.00 86 PRO A CA 1
ATOM 681 C C . PRO A 1 86 ? -11.985 1.758 0.271 1.00 88.00 86 PRO A C 1
ATOM 683 O O . PRO A 1 86 ? -11.522 1.057 -0.632 1.00 88.00 86 PR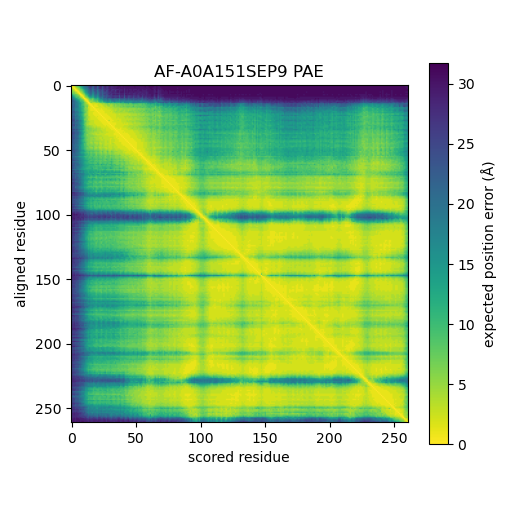O A O 1
ATOM 686 N N . PHE A 1 87 ? -11.311 2.764 0.825 1.00 88.62 87 PHE A N 1
ATOM 687 C CA . PHE A 1 87 ? -9.928 3.044 0.457 1.00 88.62 87 PHE A CA 1
ATOM 688 C C . PHE A 1 87 ? -9.051 1.806 0.702 1.00 88.62 87 PHE A C 1
ATOM 690 O O . PHE A 1 87 ? -9.144 1.178 1.764 1.00 88.62 87 PHE A O 1
ATOM 697 N N . TYR A 1 88 ? -8.235 1.450 -0.290 1.00 91.94 88 TYR A N 1
ATOM 698 C CA . TYR A 1 88 ? -7.391 0.257 -0.276 1.00 91.94 88 TYR A CA 1
ATOM 699 C C . TYR A 1 88 ? -6.327 0.309 0.831 1.00 91.94 88 TYR A C 1
ATOM 701 O O . TYR A 1 88 ? -5.986 1.363 1.370 1.00 91.94 88 TYR A O 1
ATOM 709 N N . ARG A 1 89 ? -5.808 -0.865 1.181 1.00 94.81 89 ARG A N 1
ATOM 710 C CA . ARG A 1 89 ? -4.689 -1.056 2.106 1.00 94.81 89 ARG A CA 1
ATOM 711 C C . ARG A 1 89 ? -3.389 -0.916 1.318 1.00 94.81 89 ARG A C 1
ATOM 713 O O . ARG A 1 89 ? -3.344 -1.268 0.141 1.00 94.81 89 ARG A O 1
ATOM 720 N N . ILE A 1 90 ? -2.380 -0.309 1.932 1.00 95.88 90 ILE A N 1
ATOM 721 C CA . ILE A 1 90 ? -1.130 0.052 1.263 1.00 95.88 90 ILE A CA 1
ATOM 722 C C . ILE A 1 90 ? 0.016 -0.661 1.961 1.00 95.88 90 ILE A C 1
ATOM 724 O O . ILE A 1 90 ? 0.378 -0.310 3.085 1.00 95.88 90 ILE A O 1
ATOM 728 N N . GLU A 1 91 ? 0.641 -1.599 1.261 1.00 97.44 91 GLU A N 1
ATOM 729 C CA . GLU A 1 91 ? 1.920 -2.173 1.653 1.00 97.44 91 GLU A CA 1
ATOM 730 C C . GLU A 1 91 ? 3.014 -1.554 0.782 1.00 97.44 91 GLU A C 1
ATOM 732 O O . GLU A 1 91 ? 3.025 -1.723 -0.436 1.00 97.44 91 GLU A O 1
ATOM 737 N N . GLN A 1 92 ? 3.935 -0.812 1.398 1.00 97.31 92 GLN A N 1
ATOM 738 C CA . GLN A 1 92 ? 4.982 -0.090 0.679 1.00 97.31 92 GLN A CA 1
ATOM 739 C C . GLN A 1 92 ? 6.374 -0.573 1.090 1.00 97.31 92 GLN A C 1
ATOM 741 O O . GLN A 1 92 ? 6.673 -0.731 2.275 1.00 97.31 92 GLN A O 1
ATOM 746 N N . LEU A 1 93 ? 7.229 -0.790 0.093 1.00 96.62 93 LEU A N 1
ATOM 747 C CA . LEU A 1 93 ? 8.641 -1.107 0.238 1.00 96.62 93 LEU A CA 1
ATOM 748 C C . LEU A 1 93 ? 9.459 0.011 -0.413 1.00 96.62 93 LEU A C 1
ATOM 750 O O . LEU A 1 93 ? 9.329 0.260 -1.608 1.00 96.62 93 LEU A O 1
ATOM 754 N N . ILE A 1 94 ? 10.312 0.662 0.376 1.00 96.56 94 ILE A N 1
ATOM 755 C CA . ILE A 1 94 ? 11.256 1.672 -0.108 1.00 96.56 94 ILE A CA 1
ATOM 756 C C . ILE A 1 94 ? 12.650 1.056 -0.060 1.00 96.56 94 ILE A C 1
ATOM 758 O O . ILE A 1 94 ? 13.137 0.690 1.010 1.00 96.56 94 ILE A O 1
ATOM 762 N N . LEU A 1 95 ? 13.277 0.926 -1.224 1.00 95.12 95 LEU A N 1
ATOM 763 C CA . LEU A 1 95 ? 14.648 0.448 -1.375 1.00 95.12 95 LEU A CA 1
ATOM 764 C C . LEU A 1 95 ? 15.488 1.639 -1.795 1.00 95.12 95 LEU A C 1
ATOM 766 O O . LEU A 1 95 ? 15.236 2.213 -2.847 1.00 95.12 95 LEU A O 1
ATOM 770 N N . ALA A 1 96 ? 16.453 2.025 -0.972 1.00 93.94 96 ALA A N 1
ATOM 771 C CA . ALA A 1 96 ? 17.287 3.190 -1.222 1.00 93.94 96 ALA A CA 1
ATOM 772 C C . ALA A 1 96 ? 18.760 2.806 -1.189 1.00 93.94 96 ALA A C 1
ATOM 774 O O . ALA A 1 96 ? 19.178 1.968 -0.388 1.00 93.94 96 ALA A O 1
ATOM 775 N N . THR A 1 97 ? 19.549 3.453 -2.036 1.00 91.44 97 THR A N 1
ATOM 776 C CA . THR A 1 97 ? 21.003 3.378 -1.951 1.00 91.44 97 THR A CA 1
ATOM 777 C C . THR A 1 97 ? 21.504 4.210 -0.779 1.00 91.44 97 THR A C 1
ATOM 779 O O . THR A 1 97 ? 21.088 5.361 -0.591 1.00 91.44 97 THR A O 1
ATOM 782 N N . VAL A 1 98 ? 22.440 3.649 -0.023 1.00 86.38 98 VAL A N 1
ATOM 783 C CA . VAL A 1 98 ? 23.090 4.333 1.093 1.00 86.38 98 VAL A CA 1
ATOM 784 C C . VAL A 1 98 ? 24.397 4.952 0.588 1.00 86.38 98 VAL A C 1
ATOM 786 O O . VAL A 1 98 ? 25.111 4.294 -0.165 1.00 86.38 98 VAL A O 1
ATOM 789 N N . PRO A 1 99 ? 24.712 6.207 0.947 1.00 82.75 99 PRO A N 1
ATOM 790 C CA . PRO A 1 99 ? 25.993 6.809 0.603 1.00 82.75 99 PRO A CA 1
ATOM 791 C C . PRO A 1 99 ? 27.141 6.159 1.393 1.00 82.75 99 PRO A C 1
ATOM 793 O O . PRO A 1 99 ? 27.001 5.905 2.590 1.00 82.75 99 PRO A O 1
ATOM 796 N N . ASP A 1 100 ? 28.296 5.957 0.754 1.00 75.31 100 ASP A N 1
ATOM 797 C CA . ASP A 1 100 ? 29.484 5.348 1.384 1.00 75.31 100 ASP A CA 1
ATOM 798 C C . ASP A 1 100 ? 30.087 6.230 2.494 1.00 75.31 100 ASP A C 1
ATOM 800 O O . ASP A 1 100 ? 30.728 5.752 3.435 1.00 75.31 100 ASP A O 1
ATOM 804 N N . HIS A 1 101 ? 29.863 7.544 2.407 1.00 75.75 101 HIS A N 1
ATOM 805 C CA . HIS A 1 101 ? 30.323 8.523 3.384 1.00 75.75 101 HIS A CA 1
ATOM 806 C C . HIS A 1 101 ? 29.194 9.462 3.819 1.00 75.75 101 HIS A C 1
ATOM 808 O O . HIS A 1 101 ? 28.367 9.880 3.010 1.00 75.75 101 HIS A O 1
ATOM 814 N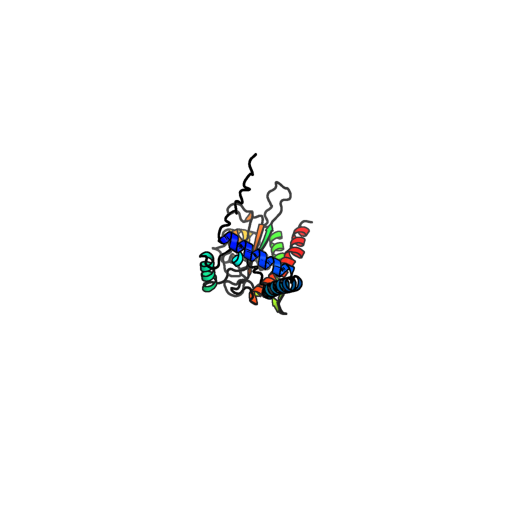 N . VAL A 1 102 ? 29.225 9.875 5.092 1.00 71.44 102 VAL A N 1
ATOM 815 C CA . VAL A 1 102 ? 28.193 10.696 5.767 1.00 71.44 102 VAL A CA 1
ATOM 816 C C . VAL A 1 102 ? 27.866 12.015 5.036 1.00 71.44 102 VAL A C 1
ATOM 818 O O . VAL A 1 102 ? 26.765 12.530 5.189 1.00 71.44 102 VAL A O 1
ATOM 821 N N . ASN A 1 103 ? 28.775 12.526 4.194 1.00 69.81 103 ASN A N 1
ATOM 822 C CA . ASN A 1 103 ? 28.608 13.773 3.430 1.00 69.81 103 ASN A CA 1
ATOM 823 C C . ASN A 1 103 ? 28.546 13.573 1.902 1.00 69.81 103 ASN A C 1
ATOM 825 O O . ASN A 1 103 ? 28.710 14.536 1.155 1.00 69.81 103 ASN A O 1
ATOM 829 N N . SER A 1 104 ? 28.368 12.341 1.426 1.00 76.69 104 SER A N 1
ATOM 830 C CA . SER A 1 104 ? 28.230 12.053 -0.007 1.00 76.69 104 SER A CA 1
ATOM 831 C C . SER A 1 104 ? 26.763 11.935 -0.415 1.00 76.69 104 SER A C 1
ATOM 833 O O . SER A 1 104 ? 25.910 11.552 0.386 1.00 76.69 104 SER A O 1
ATOM 835 N N . THR A 1 105 ? 26.460 12.297 -1.660 1.00 77.94 105 THR A N 1
ATOM 836 C CA . THR A 1 105 ? 25.132 12.092 -2.245 1.00 77.94 105 THR A CA 1
ATOM 837 C C . THR A 1 105 ? 24.893 10.596 -2.425 1.00 77.94 105 THR A C 1
ATOM 839 O O . THR A 1 105 ? 25.790 9.887 -2.884 1.00 77.94 105 THR A O 1
ATOM 842 N N . SER A 1 106 ? 23.695 10.116 -2.083 1.00 83.31 106 SER A N 1
ATOM 843 C CA . SER A 1 106 ? 23.294 8.742 -2.395 1.00 83.31 106 SER A CA 1
ATOM 844 C C . SER A 1 106 ? 23.487 8.466 -3.891 1.00 83.31 106 SER A C 1
ATOM 846 O O . SER A 1 106 ? 23.089 9.305 -4.706 1.00 83.31 106 SER A O 1
ATOM 848 N N . PRO A 1 107 ? 24.094 7.329 -4.273 1.00 88.69 107 PRO A N 1
ATOM 849 C CA . PRO A 1 107 ? 24.296 7.019 -5.679 1.00 88.69 107 PRO A CA 1
ATOM 850 C C . PRO A 1 107 ? 22.953 6.804 -6.385 1.00 88.69 107 PRO A C 1
ATOM 852 O O . PRO A 1 107 ? 21.919 6.575 -5.759 1.00 88.69 107 PRO A O 1
ATOM 855 N N . ARG A 1 108 ? 22.950 6.876 -7.718 1.00 92.81 108 ARG A N 1
ATOM 856 C CA . ARG A 1 108 ? 21.733 6.585 -8.482 1.00 92.81 108 ARG A CA 1
ATOM 857 C C . ARG A 1 108 ? 21.335 5.121 -8.290 1.00 92.81 108 ARG A C 1
ATOM 859 O O . ARG A 1 108 ? 22.165 4.224 -8.446 1.00 92.81 108 ARG A O 1
ATOM 866 N N . ILE A 1 109 ? 20.062 4.874 -8.000 1.00 95.25 109 ILE A N 1
ATOM 867 C CA . ILE A 1 109 ? 19.529 3.514 -7.885 1.00 95.25 109 ILE A CA 1
ATOM 868 C C . ILE A 1 109 ? 19.122 2.942 -9.246 1.00 95.25 109 ILE A C 1
ATOM 870 O O . ILE A 1 109 ? 19.087 1.726 -9.408 1.00 95.25 109 ILE A O 1
ATOM 874 N N . VAL A 1 110 ? 18.854 3.799 -10.239 1.00 95.31 110 VAL A N 1
ATOM 875 C CA . VAL A 1 110 ? 18.457 3.399 -11.596 1.00 95.31 110 VAL A CA 1
ATOM 876 C C . VAL A 1 110 ? 19.673 2.847 -12.357 1.00 95.31 110 VAL A C 1
ATOM 878 O O . VAL A 1 110 ? 20.378 3.568 -13.066 1.00 95.31 110 VAL A O 1
ATOM 881 N N . SER A 1 111 ? 19.939 1.555 -12.176 1.00 95.25 111 SER A N 1
ATOM 882 C CA . SER A 1 111 ? 20.983 0.782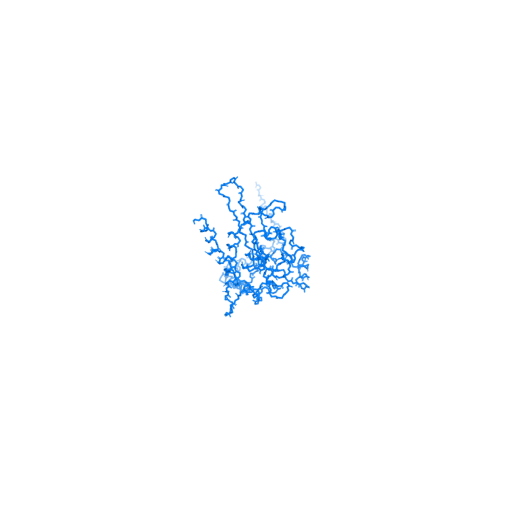 -12.858 1.00 95.25 111 SER A CA 1
ATOM 883 C C . SER A 1 111 ? 20.479 -0.624 -13.187 1.00 95.25 111 SER A C 1
ATOM 885 O O . SER A 1 111 ? 19.539 -1.108 -12.554 1.00 95.25 111 SER A O 1
ATOM 887 N N . GLU A 1 112 ? 21.101 -1.292 -14.163 1.00 95.00 112 GLU A N 1
ATOM 888 C CA . GLU A 1 112 ? 20.694 -2.645 -14.565 1.00 95.00 112 GLU A CA 1
ATOM 889 C C . GLU A 1 112 ? 20.710 -3.635 -13.398 1.00 95.00 112 GLU A C 1
ATOM 891 O O . GLU A 1 112 ? 19.710 -4.314 -13.164 1.00 95.00 112 GLU A O 1
ATOM 896 N N . ASP A 1 113 ? 21.798 -3.670 -12.626 1.00 93.88 113 ASP A N 1
ATOM 897 C CA . ASP A 1 113 ? 21.953 -4.599 -11.503 1.00 93.88 113 ASP A CA 1
ATOM 898 C C . ASP A 1 113 ? 20.876 -4.383 -10.435 1.00 93.88 113 ASP A C 1
ATOM 900 O O . ASP A 1 113 ? 20.242 -5.337 -9.981 1.00 93.88 113 ASP A O 1
ATOM 904 N N . ASN A 1 114 ? 20.591 -3.124 -10.089 1.00 95.12 114 ASN A N 1
ATOM 905 C CA . ASN A 1 114 ? 19.578 -2.793 -9.089 1.00 95.12 114 ASN A CA 1
ATOM 906 C C . ASN A 1 114 ? 18.159 -3.126 -9.572 1.00 95.12 114 ASN A C 1
ATOM 908 O O . ASN A 1 114 ? 17.319 -3.540 -8.773 1.00 95.12 114 ASN A O 1
ATOM 912 N N . ILE A 1 115 ? 17.871 -2.974 -10.869 1.00 96.50 115 ILE A N 1
ATOM 913 C CA . ILE A 1 115 ? 16.569 -3.339 -11.448 1.00 96.50 115 ILE A CA 1
ATOM 914 C C . ILE A 1 115 ? 16.408 -4.862 -11.491 1.00 96.50 115 ILE A C 1
ATOM 916 O O . ILE A 1 115 ? 15.348 -5.378 -11.129 1.00 96.50 115 ILE A O 1
ATOM 920 N N . ARG A 1 116 ? 17.457 -5.604 -11.867 1.00 95.94 116 ARG A N 1
ATOM 921 C CA . ARG A 1 116 ? 17.453 -7.074 -11.807 1.00 95.94 116 ARG A CA 1
ATOM 922 C C . ARG A 1 116 ? 17.265 -7.562 -10.373 1.00 95.94 116 ARG A C 1
ATOM 924 O O . ARG A 1 116 ? 16.416 -8.418 -10.131 1.00 95.94 116 ARG A O 1
ATOM 931 N N . PHE A 1 117 ? 17.958 -6.955 -9.414 1.00 95.62 117 PHE A N 1
ATOM 932 C CA . PHE A 1 117 ? 17.765 -7.232 -7.993 1.00 95.62 117 PHE A CA 1
ATOM 933 C C . PHE A 1 117 ? 16.329 -6.930 -7.532 1.00 95.62 117 PHE A C 1
ATOM 935 O O . PHE A 1 117 ? 15.722 -7.714 -6.798 1.00 95.62 117 PHE A O 1
ATOM 942 N N . LEU A 1 118 ? 15.723 -5.845 -8.023 1.00 97.06 118 LEU A N 1
ATOM 943 C CA . LEU A 1 118 ? 14.324 -5.529 -7.741 1.00 97.06 118 LEU A CA 1
ATOM 944 C C . LEU A 1 118 ? 13.363 -6.605 -8.280 1.00 97.06 118 LEU A C 1
ATOM 946 O O . LEU A 1 118 ? 12.407 -6.963 -7.589 1.00 97.06 118 LEU A O 1
ATOM 950 N N . PHE A 1 119 ? 13.627 -7.178 -9.460 1.00 97.44 119 PHE A N 1
ATOM 951 C CA . PHE A 1 119 ? 12.874 -8.334 -9.965 1.00 97.44 119 PHE A CA 1
ATOM 952 C C . PHE A 1 119 ? 13.023 -9.572 -9.066 1.00 97.44 119 PHE A C 1
ATOM 954 O O . PHE A 1 119 ? 12.051 -10.307 -8.874 1.00 97.44 119 PHE A O 1
ATOM 961 N N . GLU A 1 120 ? 14.194 -9.812 -8.472 1.00 96.12 120 GLU A N 1
ATOM 962 C CA . GLU A 1 120 ? 14.380 -10.915 -7.517 1.00 96.12 120 GLU A CA 1
ATOM 963 C C . GLU A 1 120 ? 13.562 -10.719 -6.236 1.00 96.12 120 GLU A C 1
ATOM 965 O O . GLU A 1 120 ? 12.940 -11.667 -5.736 1.00 96.12 120 GLU A O 1
ATOM 970 N N . ILE A 1 121 ? 13.515 -9.486 -5.724 1.00 96.31 121 ILE A N 1
ATOM 971 C CA . ILE A 1 121 ? 12.656 -9.122 -4.594 1.00 96.31 121 ILE A CA 1
ATOM 972 C C . ILE A 1 121 ? 11.188 -9.342 -4.964 1.00 96.31 121 ILE A C 1
ATOM 974 O O . ILE A 1 121 ? 10.469 -10.015 -4.221 1.00 96.31 121 ILE A O 1
ATOM 978 N N . GLN A 1 122 ? 10.750 -8.846 -6.124 1.00 97.19 122 GLN A N 1
ATOM 979 C CA . GLN A 1 122 ? 9.378 -9.017 -6.601 1.00 97.19 122 GLN A CA 1
ATOM 980 C C . GLN A 1 122 ? 9.004 -10.502 -6.709 1.00 97.19 122 GLN A C 1
ATOM 982 O O . GLN A 1 122 ? 7.961 -10.917 -6.209 1.00 97.19 122 GLN A O 1
ATOM 987 N N . LYS A 1 123 ? 9.896 -11.340 -7.249 1.00 96.69 123 LYS A N 1
ATOM 988 C CA . LYS A 1 123 ? 9.700 -12.794 -7.334 1.00 96.69 123 LYS A CA 1
ATOM 989 C C . LYS A 1 123 ? 9.493 -13.439 -5.960 1.00 96.69 123 LYS A C 1
ATOM 991 O O . LYS A 1 123 ? 8.679 -14.355 -5.828 1.00 96.69 123 LYS A O 1
ATOM 996 N N . LYS A 1 124 ? 10.208 -12.981 -4.926 1.00 96.31 124 LYS A N 1
ATOM 997 C CA . LYS A 1 124 ? 10.014 -13.457 -3.544 1.00 96.31 124 LYS A CA 1
ATOM 998 C C . LYS A 1 124 ? 8.662 -13.027 -2.978 1.00 96.31 124 LYS A C 1
ATOM 1000 O O . LYS A 1 124 ? 8.028 -13.827 -2.294 1.00 96.31 124 LYS A O 1
ATOM 1005 N N . VAL A 1 125 ? 8.210 -11.811 -3.282 1.00 97.06 125 VAL A N 1
ATOM 1006 C CA . VAL A 1 125 ? 6.881 -11.320 -2.881 1.00 97.06 125 VAL A CA 1
ATOM 1007 C C . VAL A 1 125 ? 5.772 -12.120 -3.575 1.00 97.06 125 VAL A C 1
ATOM 1009 O O . VAL A 1 125 ? 4.850 -12.595 -2.911 1.00 97.06 125 VAL A O 1
ATOM 1012 N N . ASP A 1 126 ? 5.898 -12.379 -4.876 1.00 96.06 126 ASP A N 1
ATOM 1013 C CA . ASP A 1 126 ? 4.925 -13.166 -5.648 1.00 96.06 126 ASP A CA 1
ATOM 1014 C C . ASP A 1 126 ? 4.834 -14.632 -5.194 1.00 96.06 126 ASP A C 1
ATOM 1016 O O . ASP A 1 126 ? 3.789 -15.281 -5.342 1.00 96.06 126 ASP A O 1
ATOM 1020 N N . ALA A 1 127 ? 5.916 -15.157 -4.614 1.00 96.75 127 ALA A N 1
ATOM 1021 C CA . ALA A 1 127 ? 5.981 -16.499 -4.045 1.00 96.75 127 ALA A CA 1
ATOM 1022 C C . ALA A 1 127 ? 5.299 -16.619 -2.669 1.00 96.75 127 ALA A C 1
ATOM 1024 O O . ALA A 1 127 ? 5.091 -17.741 -2.201 1.00 96.75 127 ALA A O 1
ATOM 1025 N N . ILE A 1 128 ? 4.915 -15.510 -2.023 1.00 96.69 128 ILE A N 1
ATOM 1026 C CA . ILE A 1 128 ? 4.218 -15.557 -0.733 1.00 96.69 128 ILE A CA 1
ATOM 1027 C C . ILE A 1 128 ? 2.901 -16.320 -0.884 1.00 96.69 128 ILE A C 1
ATOM 1029 O O . ILE A 1 128 ? 2.063 -16.026 -1.745 1.00 96.69 128 ILE A O 1
ATOM 1033 N N . ARG A 1 129 ? 2.706 -17.296 0.002 1.00 96.00 129 ARG A N 1
ATOM 1034 C CA . ARG A 1 129 ? 1.447 -18.012 0.194 1.00 96.00 129 ARG A CA 1
ATOM 1035 C C . ARG A 1 129 ? 1.133 -18.030 1.683 1.00 96.00 129 ARG A C 1
ATOM 1037 O O . ARG A 1 129 ? 1.799 -18.724 2.447 1.00 96.00 129 ARG A O 1
ATOM 1044 N N . ALA A 1 130 ? 0.149 -17.240 2.092 1.00 95.44 130 ALA A N 1
ATOM 1045 C CA . ALA A 1 130 ? -0.280 -17.154 3.480 1.00 95.44 130 ALA A CA 1
ATOM 1046 C C . ALA A 1 130 ? -1.447 -18.107 3.735 1.00 95.44 130 ALA A C 1
ATOM 1048 O O . ALA A 1 130 ? -2.407 -18.138 2.972 1.00 95.44 130 ALA A O 1
ATOM 1049 N N . ASN A 1 131 ? -1.380 -18.884 4.813 1.00 93.88 131 ASN A N 1
ATOM 1050 C CA . ASN A 1 131 ? -2.468 -19.779 5.186 1.00 93.88 131 ASN A CA 1
ATOM 1051 C C . ASN A 1 131 ? -3.518 -19.019 6.007 1.00 93.88 131 ASN A C 1
ATOM 1053 O O . ASN A 1 131 ? -3.227 -18.541 7.105 1.00 93.88 131 ASN A O 1
ATOM 1057 N N . TYR A 1 132 ? -4.745 -18.957 5.497 1.00 92.00 132 TYR A N 1
ATOM 1058 C CA . TYR A 1 132 ? -5.913 -18.493 6.233 1.00 92.00 132 TYR A CA 1
ATOM 1059 C C . TYR A 1 132 ? -7.019 -19.548 6.167 1.00 92.00 132 TYR A C 1
ATOM 1061 O O . TYR A 1 132 ? -7.594 -19.803 5.111 1.00 92.00 132 TYR A O 1
ATOM 1069 N N . SER A 1 133 ? -7.342 -20.156 7.312 1.00 89.62 133 SER A N 1
ATOM 1070 C CA . SER A 1 133 ? -8.395 -21.180 7.437 1.00 89.62 133 SER A CA 1
ATOM 1071 C C . SER A 1 133 ? -8.234 -22.375 6.478 1.00 89.62 133 SER A C 1
ATOM 1073 O O . SER A 1 133 ? -9.221 -22.908 5.980 1.00 89.62 133 SER A O 1
ATOM 1075 N N . GLY A 1 134 ? -6.992 -22.789 6.196 1.00 87.88 134 GLY A N 1
ATOM 1076 C CA . GLY A 1 134 ? -6.681 -23.895 5.282 1.00 87.88 134 GLY A CA 1
ATOM 1077 C C . GLY A 1 134 ? -6.597 -23.495 3.805 1.00 87.88 134 GLY A C 1
ATOM 1078 O O . GLY A 1 134 ? -6.221 -24.323 2.979 1.00 87.88 134 GLY A O 1
ATOM 1079 N N . LEU A 1 135 ? -6.902 -22.238 3.467 1.00 91.25 135 LEU A N 1
ATOM 1080 C CA . LEU A 1 135 ? -6.733 -21.687 2.125 1.00 91.25 135 LEU A CA 1
ATOM 1081 C C . LEU A 1 135 ? -5.397 -20.952 2.019 1.00 91.25 135 LEU A C 1
ATOM 1083 O O . LEU A 1 135 ? -5.041 -20.156 2.889 1.00 91.25 135 LEU A O 1
ATOM 1087 N N . MET A 1 136 ? -4.676 -21.202 0.928 1.00 94.69 136 MET A N 1
ATOM 1088 C CA . MET A 1 136 ? -3.427 -20.511 0.613 1.00 94.69 136 MET A CA 1
ATOM 1089 C C . MET A 1 136 ? -3.736 -19.248 -0.189 1.00 94.69 136 MET A C 1
ATOM 1091 O O . MET A 1 136 ? -4.162 -19.331 -1.335 1.00 94.69 136 MET A O 1
ATOM 1095 N N . VAL A 1 137 ? -3.515 -18.092 0.426 1.00 95.62 137 VAL A N 1
ATOM 1096 C CA . VAL A 1 137 ? -3.778 -16.763 -0.128 1.00 95.62 137 VAL A CA 1
ATOM 1097 C C . VAL A 1 137 ? -2.491 -16.190 -0.712 1.00 95.62 137 VAL A C 1
ATOM 1099 O O . VAL A 1 137 ? -1.454 -16.142 -0.043 1.00 95.62 137 VAL A O 1
ATOM 1102 N N . SER A 1 138 ? -2.555 -15.750 -1.963 1.00 96.50 138 SER A N 1
ATOM 1103 C CA . SER A 1 138 ? -1.492 -15.039 -2.671 1.00 96.50 138 SER A CA 1
ATOM 1104 C C . SER A 1 138 ? -1.820 -13.557 -2.848 1.00 96.50 138 SER A C 1
ATOM 1106 O O . SER A 1 138 ? -2.969 -13.144 -2.703 1.00 96.50 138 SER A O 1
ATOM 1108 N N . LEU A 1 139 ? -0.821 -12.757 -3.238 1.00 96.25 139 LEU A N 1
ATOM 1109 C CA . LEU A 1 139 ? -1.026 -11.339 -3.551 1.00 96.25 139 LEU A CA 1
ATOM 1110 C C . LEU A 1 139 ? -2.091 -11.148 -4.643 1.00 96.25 139 LEU A C 1
ATOM 1112 O O . LEU A 1 139 ? -2.950 -10.280 -4.526 1.00 96.25 139 LEU A O 1
ATOM 1116 N N . LYS A 1 140 ? -2.090 -12.007 -5.672 1.00 95.06 140 LYS A N 1
ATOM 1117 C CA . LYS A 1 140 ? -3.057 -11.947 -6.780 1.00 95.06 140 LYS A CA 1
ATOM 1118 C C . LYS A 1 140 ? -4.502 -12.175 -6.336 1.00 95.06 140 LYS A C 1
ATOM 1120 O O . LYS A 1 140 ? -5.411 -11.765 -7.055 1.00 95.06 140 LYS A O 1
ATOM 1125 N N . ASP A 1 141 ? -4.723 -12.804 -5.185 1.00 94.00 141 ASP A N 1
ATOM 1126 C CA . ASP A 1 141 ? -6.067 -13.068 -4.663 1.00 94.00 141 ASP A CA 1
ATOM 1127 C C . ASP A 1 141 ? -6.658 -11.853 -3.939 1.00 94.00 141 ASP A C 1
ATOM 1129 O O . ASP A 1 141 ? -7.876 -11.716 -3.880 1.00 94.00 141 ASP A O 1
ATOM 1133 N N . ILE A 1 142 ? -5.809 -10.965 -3.408 1.00 95.06 142 ILE A N 1
ATOM 1134 C CA . ILE A 1 142 ? -6.224 -9.861 -2.524 1.00 95.06 142 ILE A CA 1
ATOM 1135 C C . ILE A 1 142 ? -5.925 -8.466 -3.084 1.00 95.06 142 ILE A C 1
ATOM 1137 O O . ILE A 1 142 ? -6.507 -7.487 -2.620 1.00 95.06 142 ILE A O 1
ATOM 1141 N N . CYS A 1 143 ? -5.028 -8.351 -4.064 1.00 95.69 143 CYS A N 1
ATOM 1142 C CA . CYS A 1 143 ? -4.613 -7.070 -4.622 1.00 95.69 143 CYS A CA 1
ATOM 1143 C C . CYS A 1 143 ? -5.763 -6.331 -5.322 1.00 95.69 143 CYS A C 1
ATOM 1145 O O . CYS A 1 143 ? -6.693 -6.937 -5.869 1.00 95.69 143 CYS A O 1
ATOM 1147 N N . MET A 1 144 ? -5.662 -5.007 -5.363 1.00 94.88 144 MET A N 1
ATOM 1148 C CA . MET A 1 144 ? -6.556 -4.168 -6.149 1.00 94.88 144 MET A CA 1
ATOM 1149 C C . MET A 1 144 ? -6.316 -4.386 -7.644 1.00 94.88 144 MET A C 1
ATOM 1151 O O . MET A 1 144 ? -5.180 -4.317 -8.119 1.00 94.88 144 MET A O 1
ATOM 1155 N N . LYS A 1 145 ? -7.401 -4.617 -8.384 1.00 94.38 145 LYS A N 1
ATOM 1156 C CA . LYS A 1 145 ? -7.405 -4.768 -9.842 1.00 94.38 145 LYS A CA 1
ATOM 1157 C C . LYS A 1 145 ? -8.359 -3.721 -10.414 1.00 94.38 145 LYS A C 1
ATOM 1159 O O . LYS A 1 145 ? -9.564 -3.860 -10.233 1.00 94.38 145 LYS A O 1
ATOM 1164 N N . PRO A 1 146 ? -7.849 -2.644 -11.033 1.00 91.00 146 PRO A N 1
ATOM 1165 C CA . PRO A 1 146 ? -8.695 -1.583 -11.574 1.00 91.00 146 PRO A CA 1
ATOM 116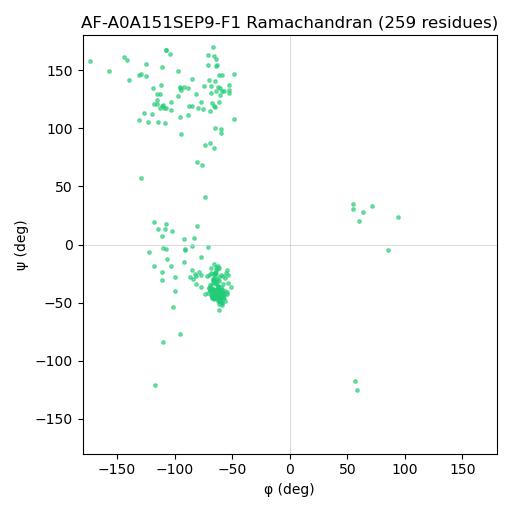6 C C . PRO A 1 146 ? -9.447 -2.046 -12.825 1.00 91.00 146 PRO A C 1
ATOM 1168 O O . PRO A 1 146 ? -10.517 -1.529 -13.129 1.00 91.00 146 PRO A O 1
ATOM 1171 N N . LEU A 1 147 ? -8.874 -3.019 -13.538 1.00 88.06 147 LEU A N 1
ATOM 1172 C CA . LEU A 1 147 ? -9.473 -3.686 -14.685 1.00 88.06 147 LEU A CA 1
ATOM 1173 C C . LEU A 1 147 ? -9.655 -5.177 -14.358 1.00 88.06 147 LEU A C 1
ATOM 1175 O O . LEU A 1 147 ? -10.350 -5.514 -13.408 1.00 88.06 147 LEU A O 1
ATOM 1179 N N . ASP A 1 148 ? -9.041 -6.069 -15.138 1.00 78.88 148 ASP A N 1
ATOM 1180 C CA . ASP A 1 148 ? -9.384 -7.492 -15.131 1.00 78.88 148 ASP A CA 1
ATOM 1181 C C . ASP A 1 148 ? -8.479 -8.327 -14.201 1.00 78.88 148 ASP A C 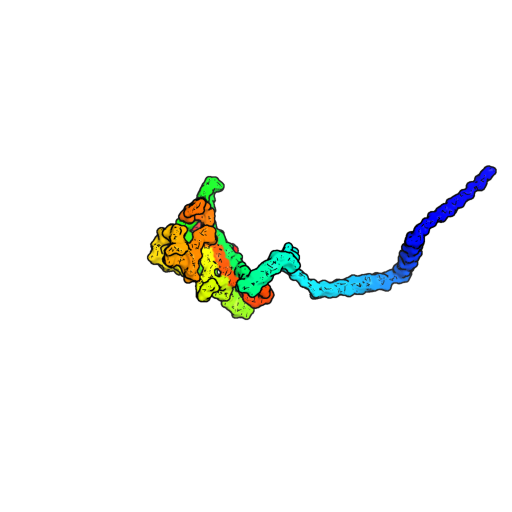1
ATOM 1183 O O . ASP A 1 148 ? -8.868 -8.700 -13.094 1.00 78.88 148 ASP A O 1
ATOM 1187 N N . LYS A 1 149 ? -7.247 -8.635 -14.627 1.00 89.00 149 LYS A N 1
ATOM 1188 C CA . LYS A 1 149 ? -6.435 -9.698 -13.997 1.00 89.00 149 LYS A CA 1
ATOM 1189 C C . LYS A 1 149 ? -5.219 -9.200 -13.231 1.00 89.00 149 LYS A C 1
ATOM 1191 O O . LYS A 1 149 ? -4.827 -9.833 -12.248 1.00 89.00 149 LYS A O 1
ATOM 1196 N N . ASP A 1 150 ? -4.638 -8.091 -13.669 1.00 94.56 150 ASP A N 1
ATOM 1197 C CA . ASP A 1 150 ? -3.359 -7.613 -13.159 1.00 94.56 150 ASP A CA 1
ATOM 1198 C C . ASP A 1 150 ? -3.534 -6.702 -11.945 1.00 94.56 150 ASP A C 1
ATOM 1200 O O . ASP A 1 150 ? -4.376 -5.802 -11.924 1.00 94.56 150 ASP A O 1
ATOM 1204 N N . CYS A 1 151 ? -2.715 -6.949 -10.923 1.00 96.06 151 CYS A N 1
ATOM 1205 C CA . CYS A 1 151 ? -2.660 -6.116 -9.732 1.00 96.06 151 CYS A CA 1
ATOM 1206 C C . CYS A 1 151 ? -2.151 -4.713 -10.084 1.00 96.06 151 CYS A C 1
ATOM 1208 O O . CYS A 1 151 ? -1.174 -4.573 -10.824 1.00 96.06 151 CYS A O 1
ATOM 1210 N N . ALA A 1 152 ? -2.731 -3.686 -9.463 1.00 96.25 152 ALA A N 1
ATOM 1211 C CA . ALA A 1 152 ? -2.256 -2.303 -9.535 1.00 96.25 152 ALA A CA 1
ATOM 1212 C C . ALA A 1 152 ? -0.973 -2.060 -8.716 1.00 96.25 152 ALA A C 1
ATOM 1214 O O . ALA A 1 152 ? -0.838 -1.041 -8.046 1.00 96.25 152 ALA A O 1
ATOM 1215 N N . THR A 1 153 ? -0.023 -2.998 -8.742 1.00 97.19 153 THR A N 1
ATOM 1216 C CA . THR A 1 153 ? 1.289 -2.826 -8.113 1.00 97.19 153 THR A CA 1
ATOM 1217 C C . THR A 1 153 ? 2.005 -1.653 -8.768 1.00 97.19 153 THR A C 1
ATOM 1219 O O . THR A 1 153 ? 2.221 -1.662 -9.978 1.00 97.19 153 THR A O 1
ATOM 1222 N N . GLN A 1 154 ? 2.389 -0.656 -7.981 1.00 97.25 154 GLN A N 1
ATOM 1223 C CA . GLN A 1 154 ? 3.145 0.498 -8.452 1.00 97.25 154 GLN A CA 1
ATOM 1224 C C . GLN A 1 154 ? 4.624 0.216 -8.207 1.00 97.25 154 GLN A C 1
ATOM 1226 O O . GLN A 1 154 ? 5.063 0.129 -7.066 1.00 97.25 154 GLN A O 1
ATOM 1231 N N . SER A 1 155 ? 5.372 0.000 -9.281 1.00 98.00 155 SER A N 1
ATOM 1232 C CA . SER A 1 155 ? 6.807 -0.279 -9.262 1.00 98.00 155 SER A CA 1
ATOM 1233 C C . SER A 1 155 ? 7.390 0.099 -10.613 1.00 98.00 155 SER A C 1
ATOM 1235 O O . SER A 1 155 ? 6.716 -0.083 -11.625 1.00 98.00 155 SER A O 1
ATOM 1237 N N . VAL A 1 156 ? 8.653 0.529 -10.662 1.00 97.56 156 VAL A N 1
ATOM 1238 C CA . VAL A 1 156 ? 9.366 0.788 -11.927 1.00 97.56 156 VAL A CA 1
ATOM 1239 C C . VAL A 1 156 ? 9.363 -0.434 -12.865 1.00 97.56 156 VAL A C 1
ATOM 1241 O O . VAL A 1 156 ? 9.389 -0.294 -14.084 1.00 97.56 156 VAL A O 1
ATOM 1244 N N . LEU A 1 157 ? 9.216 -1.643 -12.309 1.00 97.94 157 LEU A N 1
ATOM 1245 C CA . LEU A 1 157 ? 9.082 -2.891 -13.066 1.00 97.94 157 LEU A CA 1
ATOM 1246 C C . LEU A 1 157 ? 7.832 -2.935 -13.972 1.00 97.94 157 LEU A C 1
ATOM 1248 O O . LEU A 1 157 ? 7.771 -3.733 -14.909 1.00 97.94 157 LEU A O 1
ATOM 1252 N N . GLN A 1 158 ? 6.829 -2.083 -13.734 1.00 97.38 158 GLN A N 1
ATOM 1253 C CA . GLN A 1 158 ? 5.622 -2.012 -14.564 1.00 97.38 158 GLN A CA 1
ATOM 1254 C C . GLN A 1 158 ? 5.883 -1.471 -15.971 1.00 97.38 158 GLN A C 1
ATOM 1256 O O . GLN A 1 158 ? 5.146 -1.842 -16.886 1.00 97.38 158 GLN A O 1
ATOM 1261 N N . TYR A 1 159 ? 6.948 -0.690 -16.182 1.00 97.38 159 TYR A N 1
ATOM 1262 C CA . TYR A 1 159 ? 7.379 -0.299 -17.532 1.00 97.38 159 TYR A CA 1
ATOM 1263 C C . TYR A 1 159 ? 7.759 -1.511 -18.398 1.00 97.38 159 TYR A C 1
ATOM 1265 O O . TYR A 1 159 ? 7.672 -1.459 -19.624 1.00 97.38 159 TYR A O 1
ATOM 1273 N N . PHE A 1 160 ? 8.059 -2.638 -17.747 1.00 97.12 160 PHE A N 1
ATOM 1274 C CA . PHE A 1 160 ? 8.333 -3.947 -18.341 1.00 97.12 160 PHE A CA 1
ATOM 1275 C C . PHE A 1 160 ? 7.192 -4.947 -18.113 1.00 97.12 160 PHE A C 1
ATOM 1277 O O . PHE A 1 160 ? 7.365 -6.158 -18.234 1.00 97.12 160 PHE A O 1
ATOM 1284 N N . LYS A 1 161 ? 5.999 -4.458 -17.759 1.00 95.25 161 LYS A N 1
ATOM 1285 C CA . LYS A 1 161 ? 4.807 -5.266 -17.461 1.00 95.25 161 LYS A CA 1
ATOM 1286 C C . LYS A 1 161 ? 5.037 -6.332 -16.376 1.00 95.25 161 LYS A C 1
ATOM 1288 O O . LYS A 1 161 ? 4.401 -7.381 -16.412 1.00 95.25 161 LYS A O 1
ATOM 1293 N N . MET A 1 162 ? 5.931 -6.067 -15.417 1.00 95.25 162 MET A N 1
ATOM 1294 C CA . MET A 1 162 ? 6.316 -7.009 -14.354 1.00 95.25 162 MET A CA 1
ATOM 1295 C C . MET A 1 162 ? 6.940 -8.325 -14.868 1.00 95.25 162 MET A C 1
ATOM 1297 O O . MET A 1 162 ? 6.977 -9.307 -14.128 1.00 95.25 162 MET A O 1
ATOM 1301 N N . ASP A 1 163 ? 7.448 -8.357 -16.106 1.00 95.31 163 ASP A N 1
ATOM 1302 C CA . ASP A 1 163 ? 8.144 -9.515 -16.677 1.00 95.31 163 ASP A CA 1
ATOM 1303 C C . ASP A 1 163 ? 9.645 -9.207 -16.833 1.00 95.31 163 ASP A C 1
ATOM 1305 O O . ASP A 1 163 ? 9.999 -8.286 -17.573 1.00 95.31 163 ASP A O 1
ATOM 1309 N N . PRO A 1 164 ? 10.542 -9.972 -16.180 1.00 95.31 164 PRO A N 1
ATOM 1310 C CA . PRO A 1 164 ? 11.983 -9.812 -16.339 1.00 95.31 164 PRO A CA 1
ATOM 1311 C C . PRO A 1 164 ? 12.471 -9.931 -17.786 1.00 95.31 164 PRO A C 1
ATOM 1313 O O . PRO A 1 164 ? 13.475 -9.322 -18.123 1.00 95.31 164 PRO A O 1
ATOM 1316 N N . LYS A 1 165 ? 11.786 -10.691 -18.653 1.00 95.19 165 LYS A N 1
ATOM 1317 C CA . LYS A 1 165 ? 12.199 -10.844 -20.061 1.00 95.19 165 LYS A CA 1
ATOM 1318 C C . LYS A 1 165 ? 12.063 -9.541 -20.841 1.00 95.19 165 LYS A C 1
ATOM 1320 O O . LYS A 1 165 ? 12.955 -9.176 -21.597 1.00 95.19 165 LYS A O 1
ATOM 1325 N N . ASN A 1 166 ? 10.992 -8.796 -20.568 1.00 95.81 166 ASN A N 1
ATOM 1326 C CA . ASN A 1 166 ? 10.754 -7.499 -21.195 1.00 95.81 166 ASN A CA 1
ATOM 1327 C C . ASN A 1 166 ? 11.830 -6.471 -20.822 1.00 95.81 166 ASN A C 1
ATOM 1329 O O . ASN A 1 166 ? 11.996 -5.497 -21.546 1.00 95.81 166 ASN A O 1
ATOM 1333 N N . PHE A 1 167 ? 12.551 -6.662 -19.708 1.00 95.25 167 PHE A N 1
ATOM 1334 C CA . PHE A 1 167 ? 13.676 -5.797 -19.355 1.00 95.25 167 PHE A CA 1
ATOM 1335 C C . PHE A 1 167 ? 14.756 -5.830 -20.436 1.00 95.25 167 PHE A C 1
ATOM 1337 O O . PHE A 1 167 ? 15.174 -4.780 -20.915 1.00 95.25 167 PHE A O 1
ATOM 1344 N N . ASP A 1 168 ? 15.153 -7.030 -20.856 1.00 92.06 168 ASP A N 1
ATOM 1345 C CA . ASP A 1 168 ? 16.164 -7.213 -21.893 1.00 92.06 168 ASP A CA 1
ATOM 1346 C C . ASP A 1 168 ? 15.592 -6.864 -23.279 1.00 92.06 168 ASP A C 1
ATOM 1348 O O . ASP A 1 168 ? 16.226 -6.140 -24.047 1.00 92.06 168 ASP A O 1
ATOM 1352 N N . ASP A 1 169 ? 14.358 -7.293 -23.569 1.00 94.38 169 ASP A N 1
ATOM 1353 C CA . ASP A 1 169 ? 13.730 -7.100 -24.883 1.00 94.38 169 ASP A CA 1
ATOM 1354 C C . ASP A 1 169 ? 13.432 -5.626 -25.210 1.00 94.38 169 ASP A C 1
ATOM 1356 O O . ASP A 1 169 ? 13.433 -5.242 -26.380 1.00 94.38 169 ASP A O 1
ATOM 1360 N N . TYR A 1 170 ? 13.154 -4.789 -24.203 1.00 93.50 170 TYR A N 1
ATOM 1361 C CA . TYR A 1 170 ? 12.804 -3.378 -24.415 1.00 93.50 170 TYR A CA 1
ATOM 1362 C C . TYR A 1 170 ? 14.016 -2.440 -24.385 1.00 93.50 170 TYR A C 1
ATOM 1364 O O . TYR A 1 170 ? 13.861 -1.260 -24.677 1.00 93.50 170 TYR A O 1
ATOM 1372 N N . GLY A 1 171 ? 15.222 -2.937 -24.091 1.00 92.56 171 GLY A N 1
ATOM 1373 C CA . GLY A 1 171 ? 16.435 -2.111 -24.031 1.00 92.56 171 GLY A CA 1
ATOM 1374 C C . GLY A 1 171 ? 16.774 -1.588 -22.631 1.00 92.56 171 GLY A C 1
ATOM 1375 O O . GLY A 1 171 ? 17.454 -0.573 -22.494 1.00 92.56 171 GLY A O 1
ATOM 1376 N N . GLY A 1 172 ? 16.306 -2.267 -21.581 1.00 95.38 172 GLY A N 1
ATOM 1377 C CA . GLY A 1 172 ? 16.758 -2.065 -20.207 1.00 95.38 172 GLY A CA 1
ATOM 1378 C C . GLY A 1 172 ? 16.579 -0.638 -19.690 1.00 95.38 172 GLY A C 1
ATOM 1379 O O . GLY A 1 172 ? 15.480 -0.083 -19.684 1.00 95.38 172 GLY A O 1
ATOM 1380 N N . VAL A 1 173 ? 17.669 -0.040 -19.207 1.00 95.44 173 VAL A N 1
ATOM 1381 C CA . VAL A 1 173 ? 17.649 1.293 -18.581 1.00 95.44 173 VAL A CA 1
ATOM 1382 C C . VAL A 1 173 ? 17.275 2.400 -19.574 1.00 95.44 173 VAL A C 1
ATOM 1384 O O . VAL A 1 173 ? 16.630 3.367 -19.172 1.00 95.44 173 VAL A O 1
ATOM 1387 N N . ASP A 1 174 ? 17.597 2.257 -20.860 1.00 95.62 174 ASP A N 1
ATOM 1388 C CA . ASP A 1 174 ? 17.255 3.270 -21.866 1.00 95.62 174 ASP A CA 1
ATOM 1389 C C . ASP A 1 174 ? 15.736 3.373 -22.063 1.00 95.62 174 ASP A C 1
ATOM 1391 O O . ASP A 1 174 ? 15.191 4.477 -22.135 1.00 95.62 174 ASP A O 1
ATOM 1395 N N . HIS A 1 175 ? 15.032 2.235 -22.029 1.00 96.38 175 HIS A N 1
ATOM 1396 C CA . HIS A 1 175 ? 13.564 2.202 -22.024 1.00 96.38 175 HIS A CA 1
ATOM 1397 C C . HIS A 1 175 ? 12.973 2.865 -20.784 1.00 96.38 175 HIS A C 1
ATOM 1399 O O . HIS A 1 175 ? 11.973 3.570 -20.883 1.00 96.38 175 HIS A O 1
ATOM 1405 N N . LEU A 1 176 ? 13.592 2.686 -19.611 1.00 95.69 176 LEU A N 1
ATOM 1406 C CA . LEU A 1 176 ? 13.141 3.380 -18.402 1.00 95.69 176 LEU A CA 1
ATOM 1407 C C . LEU A 1 176 ? 13.263 4.888 -18.530 1.00 95.69 176 LEU A C 1
ATOM 1409 O O . LEU A 1 176 ? 12.303 5.586 -18.221 1.00 95.69 176 LEU A O 1
ATOM 1413 N N . ASN A 1 177 ? 14.407 5.379 -19.005 1.00 95.44 177 ASN A N 1
ATOM 1414 C CA . ASN A 1 177 ? 14.619 6.811 -19.193 1.00 95.44 177 ASN A CA 1
ATOM 1415 C C . ASN A 1 177 ? 13.595 7.387 -20.178 1.00 95.44 177 ASN A C 1
ATOM 1417 O O . ASN A 1 177 ? 12.953 8.390 -19.876 1.00 95.44 177 ASN A O 1
ATOM 1421 N N . TYR A 1 178 ? 13.359 6.692 -21.296 1.00 96.56 178 TYR A N 1
ATOM 1422 C CA . TYR A 1 178 ? 12.301 7.048 -22.240 1.00 96.56 178 TYR A CA 1
ATOM 1423 C C . TYR A 1 178 ? 10.922 7.088 -21.565 1.00 96.56 178 TYR A C 1
ATOM 1425 O O . TYR A 1 178 ? 10.162 8.047 -21.713 1.00 96.56 178 TYR A O 1
ATOM 1433 N N . CYS A 1 179 ? 10.596 6.072 -20.768 1.00 97.00 179 CYS A N 1
ATOM 1434 C CA . CYS A 1 179 ? 9.318 6.013 -20.080 1.00 97.00 179 CYS A CA 1
ATOM 1435 C C . CYS A 1 179 ? 9.163 7.035 -18.958 1.00 97.00 179 CYS A C 1
ATOM 1437 O O . CYS A 1 179 ? 8.036 7.438 -18.695 1.00 97.00 179 CYS A O 1
ATOM 1439 N N . PHE A 1 180 ? 10.236 7.514 -18.331 1.00 96.06 180 PHE A N 1
ATOM 1440 C CA . PHE A 1 180 ? 10.138 8.605 -17.362 1.00 96.06 180 PHE A CA 1
ATOM 1441 C C . PHE A 1 180 ? 9.651 9.906 -18.006 1.00 96.06 180 PHE A C 1
ATOM 1443 O O . PHE A 1 180 ? 8.891 10.649 -17.387 1.00 96.06 180 PHE A O 1
ATOM 1450 N N . GLU A 1 181 ? 10.016 10.146 -19.263 1.00 94.88 181 GLU A N 1
ATOM 1451 C CA . GLU A 1 181 ? 9.573 11.315 -20.027 1.00 94.88 181 GLU A CA 1
ATOM 1452 C C . GLU A 1 181 ? 8.195 11.100 -20.679 1.00 94.88 181 GLU A C 1
ATOM 1454 O O . GLU A 1 181 ? 7.416 12.043 -20.829 1.00 94.88 181 GLU A O 1
ATOM 1459 N N . HIS A 1 182 ? 7.857 9.850 -21.018 1.00 95.62 182 HIS A N 1
ATOM 1460 C CA . HIS A 1 182 ? 6.674 9.503 -21.813 1.00 95.62 182 HIS A CA 1
ATOM 1461 C C . HIS A 1 182 ? 5.639 8.615 -21.100 1.00 95.62 182 HIS A C 1
ATOM 1463 O O . HIS A 1 182 ? 4.773 8.033 -21.758 1.00 95.62 182 HIS A O 1
ATOM 1469 N N . TYR A 1 183 ? 5.662 8.545 -19.765 1.00 94.06 183 TYR A N 1
ATOM 1470 C CA . TYR A 1 183 ? 4.861 7.607 -18.957 1.00 94.06 183 TYR A CA 1
ATOM 1471 C C . TYR A 1 183 ? 3.344 7.625 -19.217 1.00 94.06 183 TYR A C 1
ATOM 1473 O O . TYR A 1 183 ? 2.661 6.630 -18.968 1.00 94.06 183 TYR A O 1
ATOM 1481 N N . SER A 1 184 ? 2.804 8.750 -19.693 1.00 93.69 184 SER A N 1
ATOM 1482 C CA . SER A 1 184 ? 1.380 8.933 -20.006 1.00 93.69 184 SER A CA 1
ATOM 1483 C C . SER A 1 184 ? 1.056 8.973 -21.500 1.00 93.69 184 SER A C 1
ATOM 1485 O O . SER A 1 184 ? -0.116 8.889 -21.860 1.00 93.69 184 SER A O 1
ATOM 1487 N N . SER A 1 185 ? 2.065 9.104 -22.367 1.00 92.88 185 SER A N 1
ATOM 1488 C CA . SER A 1 185 ? 1.882 9.320 -23.811 1.00 92.88 185 SER A CA 1
ATOM 1489 C C . SER A 1 185 ? 2.295 8.127 -24.672 1.00 92.88 185 SER A C 1
ATOM 1491 O O . SER A 1 185 ? 1.783 7.988 -25.780 1.00 92.88 185 SER A O 1
ATOM 1493 N N . ALA A 1 186 ? 3.178 7.255 -24.177 1.00 93.75 186 ALA A N 1
ATOM 1494 C CA . ALA A 1 186 ? 3.639 6.077 -24.902 1.00 93.75 186 ALA A CA 1
ATOM 1495 C C . ALA A 1 186 ? 2.969 4.789 -24.394 1.00 93.75 186 ALA A C 1
ATOM 1497 O O . ALA A 1 186 ? 3.133 4.395 -23.238 1.00 93.75 186 ALA A O 1
ATOM 1498 N N . ASP A 1 187 ? 2.297 4.060 -25.290 1.00 91.19 187 ASP A N 1
ATOM 1499 C CA . ASP A 1 187 ? 1.626 2.786 -24.974 1.00 91.19 187 ASP A CA 1
ATOM 1500 C C . ASP A 1 187 ? 2.589 1.727 -24.406 1.00 91.19 187 ASP A C 1
ATOM 1502 O O . ASP A 1 187 ? 2.241 0.928 -23.527 1.00 91.19 187 ASP A O 1
ATOM 1506 N N . GLN A 1 188 ? 3.842 1.735 -24.872 1.00 92.19 188 GLN A N 1
ATOM 1507 C CA . GLN A 1 188 ? 4.884 0.829 -24.385 1.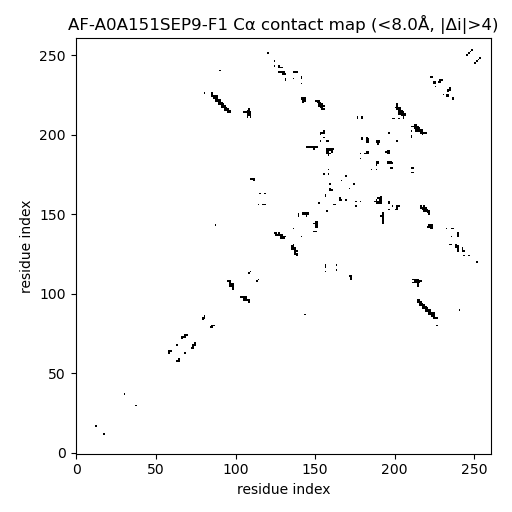00 92.19 188 GLN A CA 1
ATOM 1508 C C . GLN A 1 188 ? 5.223 1.067 -22.905 1.00 92.19 188 GLN A C 1
ATOM 1510 O O . GLN A 1 188 ? 5.592 0.116 -22.215 1.00 92.19 188 GLN A O 1
ATOM 1515 N N . CYS A 1 189 ? 4.984 2.274 -22.386 1.00 95.75 189 CYS A N 1
ATOM 1516 C CA . CYS A 1 189 ? 5.253 2.662 -21.001 1.00 95.75 189 CYS A CA 1
ATOM 1517 C C . CYS A 1 189 ? 4.074 2.438 -20.044 1.00 95.75 189 CYS A C 1
ATOM 1519 O O . CYS A 1 189 ? 4.223 2.616 -18.838 1.00 95.75 189 CYS A O 1
ATOM 1521 N N . MET A 1 190 ? 2.908 2.007 -20.536 1.00 94.19 190 MET A N 1
ATOM 1522 C CA . MET A 1 190 ? 1.784 1.679 -19.652 1.00 94.19 190 MET A CA 1
ATOM 1523 C C . MET A 1 190 ? 2.113 0.500 -18.729 1.00 94.19 190 MET A C 1
ATOM 1525 O O . MET A 1 190 ? 2.899 -0.377 -19.070 1.00 94.19 190 MET A O 1
ATOM 1529 N N . SER A 1 191 ? 1.471 0.403 -17.575 1.00 95.31 191 SER A N 1
ATOM 1530 C CA . SER A 1 191 ? 1.615 -0.763 -16.704 1.00 95.31 191 SER A CA 1
ATOM 1531 C C . SER A 1 191 ? 1.020 -2.039 -17.322 1.00 95.31 191 SER A C 1
ATOM 1533 O O . SER A 1 191 ? 0.294 -2.001 -18.324 1.00 95.31 191 SER A O 1
ATOM 1535 N N . ALA A 1 192 ? 1.273 -3.198 -16.702 1.00 94.81 192 ALA A N 1
ATOM 1536 C CA . ALA A 1 192 ? 0.579 -4.443 -17.050 1.00 94.81 192 ALA A CA 1
ATOM 1537 C C . ALA A 1 192 ? -0.951 -4.272 -16.971 1.00 94.81 192 ALA A C 1
ATOM 1539 O O . ALA A 1 192 ? -1.675 -4.663 -17.886 1.00 94.81 192 ALA A O 1
ATOM 1540 N N . PHE A 1 193 ? -1.417 -3.552 -15.943 1.00 94.31 193 PHE A N 1
ATOM 1541 C CA . PHE A 1 193 ? -2.823 -3.218 -15.711 1.00 94.31 193 PHE A CA 1
ATOM 1542 C C . PHE A 1 193 ? -3.340 -2.026 -16.542 1.00 94.31 193 PHE A C 1
ATOM 1544 O O . PHE A 1 193 ? -4.412 -1.501 -16.249 1.00 94.31 193 PHE A O 1
ATOM 1551 N N . LYS A 1 194 ? -2.616 -1.628 -17.601 1.00 93.31 194 LYS A N 1
ATOM 1552 C CA . LYS A 1 194 ? -3.040 -0.647 -18.621 1.00 93.31 194 LYS A CA 1
ATOM 1553 C C . LYS A 1 194 ? -3.280 0.772 -18.103 1.00 93.31 194 LYS A C 1
ATOM 1555 O O . LYS A 1 194 ? -4.071 1.508 -18.685 1.00 93.31 194 LYS A O 1
ATOM 1560 N N . ALA A 1 195 ? -2.593 1.169 -17.038 1.00 93.44 195 ALA A N 1
ATOM 1561 C CA . ALA A 1 195 ? -2.611 2.548 -16.564 1.00 93.44 195 ALA A CA 1
ATOM 1562 C C . ALA A 1 195 ? -1.250 3.219 -16.788 1.00 93.44 195 ALA A C 1
ATOM 1564 O O . ALA A 1 195 ? -0.225 2.529 -16.783 1.00 93.44 195 ALA A O 1
ATOM 1565 N N . PRO A 1 196 ? -1.211 4.552 -16.943 1.00 95.94 196 PRO A N 1
ATOM 1566 C CA . PRO A 1 196 ? 0.043 5.286 -16.854 1.00 95.94 196 PRO A CA 1
ATOM 1567 C C . PRO A 1 196 ? 0.648 5.118 -15.456 1.00 95.94 196 PRO A C 1
ATOM 1569 O O . PRO A 1 196 ? -0.074 5.034 -14.458 1.00 95.94 196 PRO A O 1
ATOM 1572 N N . LEU A 1 197 ? 1.976 5.077 -15.386 1.00 96.12 197 LEU A N 1
ATOM 1573 C CA . LEU A 1 197 ? 2.709 4.994 -14.129 1.00 96.12 197 LEU A CA 1
ATOM 1574 C C . LEU A 1 197 ? 3.516 6.273 -13.936 1.00 96.12 197 LEU A C 1
ATOM 1576 O O . LEU A 1 197 ? 4.531 6.452 -14.585 1.00 96.12 197 LEU A O 1
ATOM 1580 N N . ASP A 1 198 ? 3.082 7.160 -13.050 1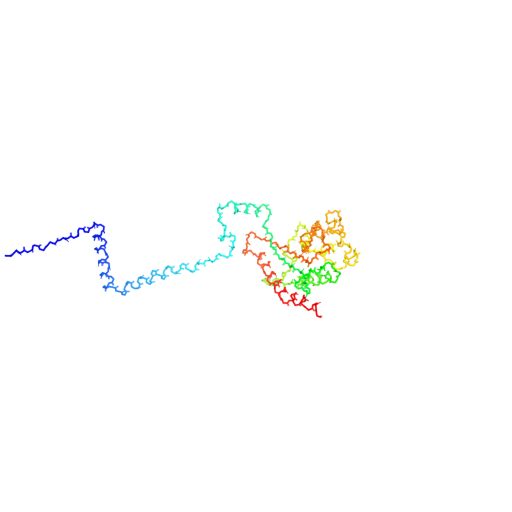.00 96.12 198 ASP A N 1
ATOM 1581 C CA . ASP A 1 198 ? 3.831 8.386 -12.772 1.00 96.12 198 ASP A CA 1
ATOM 1582 C C . ASP A 1 198 ? 5.173 8.050 -12.077 1.00 96.12 198 ASP A C 1
ATOM 1584 O O . ASP A 1 198 ? 5.150 7.441 -10.997 1.00 96.12 198 ASP A O 1
ATOM 1588 N N . PRO A 1 199 ? 6.338 8.440 -12.640 1.00 96.44 199 PRO A N 1
ATOM 1589 C CA . PRO A 1 199 ? 7.649 8.193 -12.040 1.00 96.44 199 PRO A CA 1
ATOM 1590 C C . PRO A 1 199 ? 7.769 8.701 -10.599 1.00 96.44 199 PRO A C 1
ATOM 1592 O O . PRO A 1 199 ? 8.421 8.057 -9.777 1.00 96.44 199 PRO A O 1
ATOM 1595 N N . SER A 1 200 ? 7.089 9.800 -10.253 1.00 96.00 200 SER A N 1
ATOM 1596 C CA . SER A 1 200 ? 7.101 10.372 -8.900 1.00 96.00 200 SER A CA 1
ATOM 1597 C C . SER A 1 200 ? 6.448 9.472 -7.842 1.00 96.00 200 SER A C 1
ATOM 1599 O O . SER A 1 200 ? 6.676 9.660 -6.649 1.00 96.00 200 SER A O 1
ATOM 1601 N N . THR A 1 201 ? 5.665 8.473 -8.263 1.00 96.00 201 THR A N 1
ATOM 1602 C CA . THR A 1 201 ? 5.017 7.500 -7.365 1.00 96.00 201 THR A CA 1
ATOM 1603 C C . THR A 1 201 ? 5.847 6.237 -7.130 1.00 96.00 201 THR A C 1
ATOM 1605 O O . THR A 1 201 ? 5.562 5.488 -6.196 1.00 96.00 201 THR A O 1
ATOM 1608 N N . VAL A 1 202 ? 6.871 5.996 -7.959 1.00 97.50 202 VAL A N 1
ATOM 1609 C CA . VAL A 1 202 ? 7.701 4.774 -7.935 1.00 97.50 202 VAL A CA 1
ATOM 1610 C C . VAL A 1 202 ? 9.193 5.034 -7.727 1.00 97.50 202 VAL A C 1
ATOM 1612 O O . VAL A 1 202 ? 9.965 4.090 -7.549 1.00 97.50 202 VAL A O 1
ATOM 1615 N N . LEU A 1 203 ? 9.610 6.298 -7.729 1.00 97.56 203 LEU A N 1
ATOM 1616 C CA . LEU A 1 203 ? 10.980 6.732 -7.476 1.00 97.56 203 LEU A CA 1
ATOM 1617 C C . LEU A 1 203 ? 11.015 7.751 -6.340 1.00 97.56 203 LEU A C 1
ATOM 1619 O O . LEU A 1 203 ? 10.041 8.452 -6.081 1.00 97.56 203 LEU A O 1
ATOM 1623 N N . GLY A 1 204 ? 12.161 7.851 -5.675 1.00 96.00 204 GLY A N 1
ATOM 1624 C CA . GLY A 1 204 ? 12.414 8.835 -4.629 1.00 96.00 204 GLY A CA 1
ATOM 1625 C C . GLY A 1 204 ? 13.851 9.346 -4.645 1.00 96.00 204 GLY A C 1
ATOM 1626 O O . GLY A 1 204 ? 14.748 8.732 -5.224 1.00 96.00 204 GLY A O 1
ATOM 1627 N N . GLY A 1 205 ? 14.071 10.491 -3.996 1.00 93.56 205 GLY A N 1
ATOM 1628 C CA . GLY A 1 205 ? 15.407 11.065 -3.823 1.00 93.56 205 GLY A CA 1
ATOM 1629 C C . GLY A 1 205 ? 16.025 11.639 -5.102 1.00 93.56 205 GLY A C 1
ATOM 1630 O O . GLY A 1 205 ? 17.237 11.552 -5.269 1.00 93.56 205 GLY A O 1
ATOM 1631 N N . PHE A 1 206 ? 15.194 12.192 -5.988 1.00 94.06 206 PHE A N 1
ATOM 1632 C CA . PHE A 1 2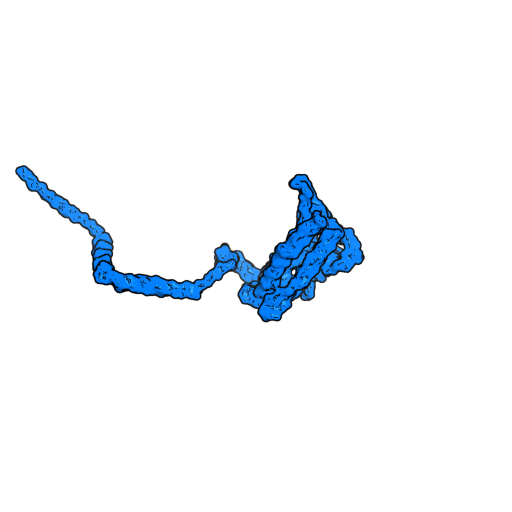06 ? 15.583 12.948 -7.182 1.00 94.06 206 PHE A CA 1
ATOM 1633 C C . PHE A 1 206 ? 15.306 14.454 -7.013 1.00 94.06 206 PHE A C 1
ATOM 1635 O O . PHE A 1 206 ? 14.596 14.864 -6.092 1.00 94.06 206 PHE A O 1
ATOM 1642 N N . SER A 1 207 ? 15.848 15.284 -7.910 1.00 92.38 207 SER A N 1
ATOM 1643 C CA . SER A 1 207 ? 15.628 16.737 -7.932 1.00 92.38 207 SER A CA 1
ATOM 1644 C C . SER A 1 207 ? 14.829 17.156 -9.164 1.00 92.38 207 SER A C 1
ATOM 1646 O O . SER A 1 207 ? 15.182 16.803 -10.289 1.00 92.38 207 SER A O 1
ATOM 1648 N N . GLY A 1 208 ? 13.760 17.932 -8.966 1.00 91.06 208 GLY A N 1
ATOM 1649 C CA . GLY A 1 208 ? 12.891 18.373 -10.059 1.00 91.06 208 GLY A CA 1
ATOM 1650 C C . GLY A 1 208 ? 12.324 17.185 -10.839 1.00 91.06 208 GLY A C 1
ATOM 1651 O O . GLY A 1 208 ? 11.623 16.358 -10.263 1.00 91.06 208 GLY A O 1
ATOM 1652 N N . ASN A 1 209 ? 12.664 17.099 -12.127 1.00 90.06 209 ASN A N 1
ATOM 1653 C CA . ASN A 1 209 ? 12.216 16.038 -13.036 1.00 90.06 209 ASN A CA 1
ATOM 1654 C C . ASN A 1 209 ? 13.342 15.050 -13.413 1.00 90.06 209 ASN A C 1
ATOM 1656 O O . ASN A 1 209 ? 13.190 14.291 -14.366 1.00 90.06 209 ASN A O 1
ATOM 1660 N N . ASP A 1 210 ? 14.481 15.057 -12.709 1.00 94.12 210 ASP A N 1
ATOM 1661 C CA . ASP A 1 210 ? 15.593 14.126 -12.967 1.00 94.12 210 ASP A CA 1
ATOM 1662 C C . ASP A 1 210 ? 15.339 12.749 -12.332 1.00 94.12 210 ASP A C 1
ATOM 1664 O O . ASP A 1 210 ? 15.962 12.354 -11.346 1.00 94.12 210 ASP A O 1
ATOM 1668 N N . TYR A 1 211 ? 14.394 12.001 -12.895 1.00 95.50 211 TYR A N 1
ATOM 1669 C CA . TYR A 1 211 ? 14.043 10.663 -12.414 1.00 95.50 211 TYR A CA 1
ATOM 1670 C C . TYR A 1 211 ? 15.185 9.646 -12.585 1.00 95.50 211 TYR A C 1
ATOM 1672 O O . TYR A 1 211 ? 15.324 8.731 -11.773 1.00 95.50 211 TYR A O 1
ATOM 1680 N N . SER A 1 212 ? 16.045 9.827 -13.592 1.00 93.62 212 SER A N 1
ATOM 1681 C CA . SER A 1 212 ? 17.256 9.022 -13.804 1.00 93.62 212 SER A CA 1
ATOM 1682 C C . SER A 1 212 ? 18.259 9.121 -12.651 1.00 93.62 212 SER A C 1
ATOM 1684 O O . SER A 1 212 ? 18.969 8.154 -12.361 1.00 93.62 212 SER A O 1
ATOM 1686 N N . GLY A 1 213 ? 18.306 10.275 -11.981 1.00 93.69 213 GLY A N 1
ATOM 1687 C CA . GLY A 1 213 ? 19.131 10.537 -10.805 1.00 93.69 213 GLY A CA 1
ATOM 1688 C C . GLY A 1 213 ? 18.529 10.064 -9.479 1.00 93.69 213 GLY A C 1
ATOM 1689 O O . GLY A 1 213 ? 19.106 10.341 -8.429 1.00 93.69 213 GLY A O 1
ATOM 1690 N N . ALA A 1 214 ? 17.384 9.372 -9.486 1.00 96.69 214 ALA A N 1
ATOM 1691 C CA . ALA A 1 214 ? 16.742 8.894 -8.263 1.00 96.69 214 ALA A CA 1
ATOM 1692 C C . ALA A 1 214 ? 17.657 7.966 -7.448 1.00 96.69 214 ALA A C 1
ATOM 1694 O O . ALA A 1 214 ? 18.410 7.160 -7.997 1.00 96.69 214 ALA A O 1
ATOM 1695 N N . SER A 1 215 ? 17.539 8.040 -6.122 1.00 95.94 215 SER A N 1
ATOM 1696 C CA . SER A 1 215 ? 18.311 7.230 -5.167 1.00 95.94 215 SER A CA 1
ATOM 1697 C C . SER A 1 215 ? 17.471 6.177 -4.439 1.00 95.94 215 SER A C 1
ATOM 1699 O O . SER A 1 215 ? 18.008 5.378 -3.669 1.00 95.94 215 SER A O 1
ATOM 1701 N N . ALA A 1 216 ? 16.158 6.136 -4.688 1.00 96.94 216 ALA A N 1
ATOM 1702 C CA . ALA A 1 216 ? 15.270 5.130 -4.123 1.00 96.94 216 ALA A CA 1
ATOM 1703 C C . ALA A 1 216 ? 14.218 4.620 -5.115 1.00 96.94 216 ALA A C 1
ATOM 1705 O O . ALA A 1 216 ? 13.638 5.391 -5.878 1.00 96.94 216 ALA A O 1
ATOM 1706 N N . PHE A 1 217 ? 13.937 3.320 -5.046 1.00 98.06 217 PHE A N 1
ATOM 1707 C CA . PHE A 1 217 ? 12.749 2.694 -5.608 1.00 98.06 217 PHE A CA 1
ATOM 1708 C C . PHE A 1 217 ? 11.650 2.658 -4.552 1.00 98.06 217 PHE A C 1
ATOM 1710 O O . PHE A 1 217 ? 11.882 2.268 -3.405 1.00 98.06 217 PHE A O 1
ATOM 1717 N N . ILE A 1 218 ? 10.440 3.016 -4.963 1.00 98.31 218 ILE A N 1
ATOM 1718 C CA . ILE A 1 218 ? 9.228 2.908 -4.161 1.00 98.31 218 ILE A CA 1
ATOM 1719 C C . ILE A 1 218 ? 8.351 1.854 -4.826 1.00 98.31 218 ILE A C 1
ATOM 1721 O O . ILE A 1 218 ? 7.927 2.005 -5.971 1.00 98.31 218 ILE A O 1
ATOM 1725 N N . VAL A 1 219 ? 8.094 0.767 -4.106 1.00 98.25 219 VAL A N 1
ATOM 1726 C CA . VAL A 1 219 ? 7.182 -0.287 -4.540 1.00 98.25 219 VAL A CA 1
ATOM 1727 C C . VAL A 1 219 ? 5.960 -0.264 -3.647 1.00 98.25 219 VAL A C 1
ATOM 1729 O O . VAL A 1 219 ? 6.070 -0.477 -2.442 1.00 98.25 219 VAL A O 1
ATOM 1732 N N . THR A 1 220 ? 4.795 -0.038 -4.238 1.00 98.38 220 THR A N 1
ATOM 1733 C CA . THR A 1 220 ? 3.521 -0.019 -3.525 1.00 98.38 220 THR A CA 1
ATOM 1734 C C . THR A 1 220 ? 2.637 -1.156 -4.017 1.00 98.38 220 THR A C 1
ATOM 1736 O O . THR A 1 220 ? 2.416 -1.313 -5.219 1.00 98.38 220 THR A O 1
ATOM 1739 N N . TYR A 1 221 ? 2.101 -1.938 -3.086 1.00 97.81 221 TYR A N 1
ATOM 1740 C CA . TYR A 1 221 ? 1.110 -2.976 -3.334 1.00 97.81 221 TYR A CA 1
ATOM 1741 C C . TYR A 1 221 ? -0.237 -2.498 -2.778 1.00 97.81 221 TYR A C 1
ATOM 1743 O O . TYR A 1 221 ? -0.415 -2.465 -1.566 1.00 97.81 221 TYR A O 1
ATOM 1751 N N . PRO A 1 222 ? -1.184 -2.078 -3.630 1.00 97.00 222 PRO A N 1
ATOM 1752 C CA . PRO A 1 222 ? -2.544 -1.798 -3.189 1.00 97.00 222 PRO A CA 1
ATOM 1753 C C . PRO A 1 222 ? -3.318 -3.105 -2.978 1.00 97.00 222 PRO A C 1
ATOM 1755 O O . PRO A 1 222 ? -3.479 -3.899 -3.912 1.00 97.00 222 PRO A O 1
ATOM 1758 N N . VAL A 1 223 ? -3.834 -3.319 -1.772 1.00 96.38 223 VAL A N 1
ATOM 1759 C CA . VAL A 1 223 ? -4.651 -4.480 -1.391 1.00 96.38 223 VAL A CA 1
ATOM 1760 C C . VAL A 1 223 ? -6.089 -4.048 -1.122 1.00 96.38 223 VAL A C 1
ATOM 1762 O O . VAL A 1 223 ? -6.343 -3.014 -0.506 1.00 96.38 223 VAL A O 1
ATOM 1765 N N . ASN A 1 224 ? -7.063 -4.827 -1.595 1.00 92.75 224 ASN A N 1
ATOM 1766 C CA . ASN A 1 224 ? -8.472 -4.484 -1.424 1.00 92.75 224 ASN A CA 1
ATOM 1767 C C . ASN A 1 224 ? -8.839 -4.401 0.060 1.00 92.75 224 ASN A C 1
ATOM 1769 O O . ASN A 1 224 ? -8.504 -5.277 0.859 1.00 92.75 224 ASN A O 1
ATOM 1773 N N . ASN A 1 225 ? -9.572 -3.350 0.413 1.00 90.44 225 ASN A N 1
ATOM 1774 C CA . ASN A 1 225 ? -10.119 -3.177 1.748 1.00 90.44 225 ASN A CA 1
ATOM 1775 C C . ASN A 1 225 ? -11.622 -3.495 1.761 1.00 90.44 225 ASN A C 1
ATOM 1777 O O . ASN A 1 225 ? -12.269 -3.542 0.716 1.00 90.44 225 ASN A O 1
ATOM 1781 N N . ALA A 1 226 ? -12.192 -3.700 2.947 1.00 86.25 226 ALA A N 1
ATOM 1782 C CA . ALA A 1 226 ? -13.611 -3.995 3.114 1.00 86.25 226 ALA A CA 1
ATOM 1783 C C . ALA A 1 226 ? -14.249 -3.068 4.155 1.00 86.25 226 ALA A C 1
ATOM 1785 O O . ALA A 1 226 ? -13.623 -2.728 5.153 1.00 86.25 226 ALA A O 1
ATOM 1786 N N . ILE A 1 227 ? -15.526 -2.715 3.955 1.00 79.06 227 ILE A N 1
ATOM 1787 C CA . ILE A 1 227 ? -16.309 -1.918 4.922 1.00 79.06 227 ILE A CA 1
ATOM 1788 C C . ILE A 1 227 ? -16.412 -2.664 6.261 1.00 79.06 227 ILE A C 1
ATOM 1790 O O . ILE A 1 227 ? -16.347 -2.068 7.335 1.00 79.06 227 ILE A O 1
ATOM 1794 N N . ASN A 1 228 ? -16.583 -3.989 6.196 1.00 77.50 228 ASN A N 1
ATOM 1795 C CA . ASN A 1 228 ? -16.599 -4.842 7.374 1.00 77.50 228 ASN A CA 1
ATOM 1796 C C . ASN A 1 228 ? -15.203 -5.418 7.636 1.00 77.50 228 ASN A C 1
ATOM 1798 O O . ASN A 1 228 ? -14.853 -6.470 7.103 1.00 77.50 228 ASN A O 1
ATOM 1802 N N . GLU A 1 229 ? -14.446 -4.750 8.503 1.00 67.31 229 GLU A N 1
ATOM 1803 C CA . GLU A 1 229 ? -13.086 -5.157 8.878 1.00 67.31 229 GLU A CA 1
ATOM 1804 C C . GLU A 1 229 ? -13.014 -6.507 9.613 1.00 67.31 229 GLU A C 1
ATOM 1806 O O . GLU A 1 229 ? -11.961 -7.142 9.648 1.00 67.31 229 GLU A O 1
ATOM 1811 N N . GLU A 1 230 ? -14.124 -6.994 10.182 1.00 69.50 230 GLU A N 1
ATOM 1812 C CA . GLU A 1 230 ? -14.184 -8.333 10.785 1.00 69.50 230 GLU A CA 1
ATOM 1813 C C . GLU A 1 230 ? -14.499 -9.432 9.744 1.00 69.50 230 GLU A C 1
ATOM 1815 O O . GLU A 1 230 ? -14.550 -10.614 10.097 1.00 69.50 230 GLU A O 1
ATOM 1820 N N . GLY A 1 231 ? -14.699 -9.059 8.474 1.00 77.50 231 GLY A N 1
ATOM 1821 C CA . GLY A 1 231 ? -15.015 -9.956 7.367 1.00 77.50 231 GLY A CA 1
ATOM 1822 C C . GLY A 1 231 ? -13.851 -10.851 6.929 1.00 77.50 231 GLY A C 1
ATOM 1823 O O . GLY A 1 231 ? -12.680 -10.607 7.223 1.00 77.50 231 GLY A O 1
ATOM 1824 N N . ASN A 1 232 ? -14.177 -11.911 6.186 1.00 80.19 232 ASN A N 1
ATOM 1825 C CA . ASN A 1 232 ? -13.182 -12.877 5.715 1.00 80.19 232 ASN A CA 1
ATOM 1826 C C . ASN A 1 232 ? -12.129 -12.255 4.787 1.00 80.19 232 ASN A C 1
ATOM 1828 O O . ASN A 1 232 ? -10.970 -12.646 4.871 1.00 80.19 232 ASN A O 1
ATOM 1832 N N . GLU A 1 233 ? -12.502 -11.285 3.949 1.00 83.44 233 GLU A N 1
ATOM 1833 C CA . GLU A 1 233 ? -11.568 -10.650 3.008 1.00 83.44 233 GLU A CA 1
ATOM 1834 C C . GLU A 1 233 ? -10.476 -9.851 3.729 1.00 83.44 233 GLU A C 1
ATOM 1836 O O . GLU A 1 233 ? -9.291 -10.070 3.480 1.00 83.44 233 GLU A O 1
ATOM 1841 N N . THR A 1 234 ? -10.840 -9.031 4.720 1.00 87.38 234 THR A N 1
ATOM 1842 C CA . THR A 1 234 ? -9.862 -8.301 5.542 1.00 87.38 234 THR A CA 1
ATOM 1843 C C . THR A 1 234 ? -8.931 -9.257 6.283 1.00 87.38 234 THR A C 1
ATOM 1845 O O . THR A 1 234 ? -7.728 -9.031 6.348 1.00 87.38 234 THR A O 1
ATOM 1848 N N . ARG A 1 235 ? -9.450 -10.372 6.808 1.00 90.69 235 ARG A N 1
ATOM 1849 C CA . ARG A 1 235 ? -8.616 -11.351 7.520 1.00 90.69 235 ARG A CA 1
ATOM 1850 C C . ARG A 1 235 ? -7.651 -12.102 6.599 1.00 90.69 235 ARG A C 1
ATOM 1852 O O . ARG A 1 235 ? -6.534 -12.390 7.026 1.00 90.69 235 ARG A O 1
ATOM 1859 N N . LYS A 1 236 ? -8.044 -12.392 5.352 1.00 93.00 236 LYS A N 1
ATOM 1860 C CA . LYS A 1 236 ? -7.138 -12.938 4.325 1.00 93.00 236 LYS A CA 1
ATOM 1861 C C . LYS A 1 236 ? -6.011 -11.953 4.009 1.00 93.00 236 LYS A C 1
ATOM 1863 O O . LYS A 1 236 ? -4.854 -12.366 3.991 1.00 93.00 236 LYS A O 1
ATOM 1868 N N . ALA A 1 237 ? -6.341 -10.671 3.822 1.00 94.69 237 ALA A N 1
ATOM 1869 C CA . ALA A 1 237 ? -5.356 -9.613 3.599 1.00 94.69 237 ALA A CA 1
ATOM 1870 C C . ALA A 1 237 ? -4.367 -9.514 4.772 1.00 94.69 237 ALA A C 1
ATOM 1872 O O . ALA A 1 237 ? -3.166 -9.667 4.571 1.00 94.69 237 ALA A O 1
ATOM 1873 N N . VAL A 1 238 ? -4.864 -9.436 6.012 1.00 94.38 238 VAL A N 1
ATOM 1874 C CA . VAL A 1 238 ? -4.028 -9.393 7.228 1.00 94.38 238 VAL A CA 1
ATOM 1875 C C . VAL A 1 238 ? -3.131 -10.631 7.366 1.00 94.38 238 VAL A C 1
ATOM 1877 O O . VAL A 1 238 ? -1.986 -10.528 7.815 1.00 94.38 238 VAL A O 1
ATOM 1880 N N . ALA A 1 239 ? -3.615 -11.818 6.982 1.00 95.62 239 ALA A N 1
ATOM 1881 C CA . ALA A 1 239 ? -2.797 -13.029 6.985 1.00 95.62 239 ALA A CA 1
ATOM 1882 C C . ALA A 1 239 ? -1.630 -12.930 5.989 1.00 95.62 239 ALA A C 1
ATOM 1884 O O . ALA A 1 239 ? -0.500 -13.277 6.341 1.00 95.62 239 ALA A O 1
ATOM 1885 N N . TRP A 1 240 ? -1.883 -12.419 4.780 1.00 97.25 240 TRP A N 1
ATOM 1886 C CA . TRP A 1 240 ? -0.844 -12.174 3.779 1.00 97.25 240 TRP A CA 1
ATOM 1887 C C . TRP A 1 240 ? 0.137 -11.080 4.216 1.00 97.25 240 TRP A C 1
ATOM 1889 O O . TRP A 1 240 ? 1.346 -11.308 4.181 1.00 97.25 240 TRP A O 1
ATOM 1899 N N . GLU A 1 241 ? -0.363 -9.953 4.730 1.00 97.31 241 GLU A N 1
ATOM 1900 C CA . GLU A 1 241 ? 0.432 -8.837 5.265 1.00 97.31 241 GLU A CA 1
ATOM 1901 C C . GLU A 1 241 ? 1.407 -9.312 6.349 1.00 97.31 241 GLU A C 1
ATOM 1903 O O . GLU A 1 241 ? 2.584 -8.946 6.354 1.00 97.31 241 GLU A O 1
ATOM 1908 N N . LYS A 1 242 ? 0.956 -10.197 7.247 1.00 96.44 242 LYS A N 1
ATOM 1909 C CA . LYS A 1 242 ? 1.812 -10.771 8.292 1.00 96.44 242 LYS A CA 1
ATOM 1910 C C . LYS A 1 242 ? 2.992 -11.547 7.702 1.00 96.44 242 LYS A C 1
ATOM 1912 O O . LYS A 1 242 ? 4.117 -11.398 8.184 1.00 96.44 242 LYS A O 1
ATOM 1917 N N . THR A 1 243 ? 2.756 -12.366 6.678 1.00 96.69 243 THR A N 1
ATOM 1918 C CA . THR A 1 243 ? 3.822 -13.116 5.998 1.00 96.69 243 THR A CA 1
ATOM 1919 C C . THR A 1 243 ? 4.724 -12.194 5.176 1.00 96.69 243 THR A C 1
ATOM 1921 O O . THR A 1 243 ? 5.940 -12.376 5.186 1.00 96.69 243 THR A O 1
ATOM 1924 N N . PHE A 1 244 ? 4.167 -11.166 4.532 1.00 97.31 244 PHE A N 1
ATOM 1925 C CA . PHE A 1 244 ? 4.933 -10.141 3.821 1.00 97.31 244 PHE A CA 1
ATOM 1926 C C . PHE A 1 244 ? 5.904 -9.404 4.755 1.00 97.31 244 PHE A C 1
ATOM 1928 O O . PHE A 1 244 ? 7.102 -9.347 4.478 1.00 97.31 244 PHE A O 1
ATOM 1935 N N . ILE A 1 245 ? 5.441 -8.946 5.923 1.00 96.94 245 ILE A N 1
ATOM 1936 C CA . ILE A 1 245 ? 6.296 -8.304 6.937 1.00 96.94 245 ILE A CA 1
ATOM 1937 C C . ILE A 1 245 ? 7.420 -9.247 7.393 1.00 96.94 245 ILE A C 1
ATOM 1939 O O . ILE A 1 245 ? 8.556 -8.809 7.592 1.00 96.94 245 ILE A O 1
ATOM 1943 N N . GLN A 1 246 ? 7.131 -10.541 7.563 1.00 95.94 246 GLN A N 1
ATOM 1944 C CA . GLN A 1 246 ? 8.153 -11.533 7.912 1.00 95.94 246 GLN A CA 1
ATOM 1945 C C . GLN A 1 246 ? 9.196 -11.705 6.800 1.00 95.94 246 GLN A C 1
ATOM 1947 O O . GLN A 1 246 ? 10.390 -11.717 7.100 1.00 95.94 246 GLN A O 1
ATOM 1952 N N . LEU A 1 247 ? 8.771 -11.786 5.534 1.00 95.44 247 LEU A N 1
ATOM 1953 C CA . LEU A 1 247 ? 9.677 -11.863 4.386 1.00 95.44 247 LEU A CA 1
ATOM 1954 C C . LEU A 1 247 ? 10.615 -10.651 4.339 1.00 95.44 247 LEU A C 1
ATOM 1956 O O . LEU A 1 247 ? 11.823 -10.821 4.157 1.00 95.44 247 LEU A O 1
ATOM 1960 N N . VAL A 1 248 ? 10.071 -9.446 4.536 1.00 94.94 248 VAL A N 1
ATOM 1961 C CA . VAL A 1 248 ? 10.853 -8.204 4.526 1.00 94.94 248 VAL A CA 1
ATOM 1962 C C . VAL A 1 248 ? 11.913 -8.221 5.626 1.00 94.94 248 VAL A C 1
ATOM 1964 O O . VAL A 1 248 ? 13.090 -8.001 5.348 1.00 94.94 248 VAL A O 1
ATOM 1967 N N . LYS A 1 249 ? 11.518 -8.550 6.863 1.00 92.69 249 LYS A N 1
ATOM 1968 C CA . LYS A 1 249 ? 12.423 -8.555 8.023 1.00 92.69 249 LYS A CA 1
ATOM 1969 C C . LYS A 1 249 ? 13.532 -9.599 7.935 1.00 92.69 249 LYS A C 1
ATOM 1971 O O . LYS A 1 249 ? 14.640 -9.331 8.382 1.00 92.69 249 LYS A O 1
ATOM 1976 N N . VAL A 1 250 ? 13.222 -10.792 7.428 1.00 90.19 250 VAL A N 1
ATOM 1977 C CA . VAL A 1 250 ? 14.133 -11.943 7.513 1.00 90.19 250 VAL A CA 1
ATOM 1978 C C . VAL A 1 250 ? 14.904 -12.165 6.220 1.00 90.19 250 VAL A C 1
ATOM 1980 O O . VAL A 1 250 ? 16.077 -12.498 6.278 1.00 90.19 250 VAL A O 1
ATOM 1983 N N . SER A 1 251 ? 14.279 -12.005 5.052 1.00 89.12 251 SER A N 1
ATOM 1984 C CA . SER A 1 251 ? 14.946 -12.290 3.778 1.00 89.12 251 SER A CA 1
ATOM 1985 C C . SER A 1 251 ? 15.412 -11.024 3.079 1.00 89.12 251 SER A C 1
ATOM 1987 O O . SER A 1 251 ? 16.579 -10.956 2.713 1.00 89.12 251 SER A O 1
ATOM 1989 N N . ILE A 1 252 ? 14.524 -10.052 2.851 1.00 89.00 252 ILE A N 1
ATOM 1990 C CA . ILE A 1 252 ? 14.853 -8.891 2.003 1.00 89.00 252 ILE A CA 1
ATOM 1991 C C . ILE A 1 252 ? 15.902 -8.017 2.687 1.00 89.00 252 ILE A C 1
ATOM 1993 O O . ILE A 1 252 ? 16.883 -7.650 2.051 1.00 89.00 252 ILE A O 1
ATOM 1997 N N . LEU A 1 253 ? 15.758 -7.767 3.992 1.00 88.06 253 LEU A N 1
ATOM 1998 C CA . LEU A 1 253 ? 16.746 -7.003 4.752 1.00 88.06 253 LEU A CA 1
ATOM 1999 C C . LEU A 1 253 ? 18.146 -7.631 4.680 1.00 88.06 253 LEU A C 1
ATOM 2001 O O . LEU A 1 253 ? 19.122 -6.919 4.473 1.00 88.06 253 LEU A O 1
ATOM 2005 N N . ILE A 1 254 ? 18.246 -8.958 4.808 1.00 86.19 254 ILE A N 1
ATOM 2006 C CA . ILE A 1 254 ? 19.532 -9.661 4.720 1.00 86.19 254 ILE A CA 1
ATOM 2007 C C . ILE A 1 254 ? 20.101 -9.569 3.302 1.00 86.19 254 ILE A C 1
ATOM 2009 O O . ILE A 1 254 ? 21.280 -9.275 3.164 1.00 86.19 254 ILE A O 1
ATOM 2013 N N . LEU A 1 255 ? 19.275 -9.756 2.266 1.00 85.69 255 LEU A N 1
ATOM 2014 C CA . LEU A 1 255 ? 19.707 -9.664 0.865 1.00 85.69 255 LEU A CA 1
ATOM 2015 C C . LEU A 1 255 ? 20.288 -8.290 0.530 1.00 85.69 255 LEU A C 1
ATOM 2017 O O . LEU A 1 255 ? 21.356 -8.209 -0.072 1.00 85.69 255 LEU A O 1
ATOM 2021 N N . CYS A 1 256 ? 19.616 -7.220 0.965 1.00 83.06 256 CYS A N 1
ATOM 2022 C CA . CYS A 1 256 ? 20.099 -5.859 0.760 1.00 83.06 256 CYS A CA 1
ATOM 2023 C C . CYS A 1 256 ? 21.429 -5.599 1.479 1.00 83.06 256 CYS A C 1
ATOM 2025 O O . CYS A 1 256 ? 22.226 -4.817 0.984 1.00 83.06 256 CYS A O 1
ATOM 2027 N N . LEU A 1 257 ? 21.685 -6.243 2.623 1.00 78.69 257 LEU A N 1
ATOM 2028 C CA . LEU A 1 257 ? 22.951 -6.104 3.352 1.00 78.69 257 LEU A CA 1
ATOM 2029 C C . LEU A 1 257 ? 24.066 -6.986 2.771 1.00 78.69 257 LEU A C 1
ATOM 2031 O O . LEU A 1 257 ? 25.226 -6.589 2.788 1.00 78.69 257 LEU A O 1
ATOM 2035 N N . SER A 1 258 ? 23.736 -8.175 2.259 1.00 70.06 258 SER A N 1
ATOM 2036 C CA . SER A 1 258 ? 24.715 -9.116 1.702 1.00 70.06 258 SER A CA 1
ATOM 2037 C C . SER A 1 258 ? 25.172 -8.758 0.293 1.00 70.06 258 SER A C 1
ATOM 2039 O O . SER A 1 258 ? 26.254 -9.165 -0.097 1.00 70.06 258 SER A O 1
ATOM 2041 N N . SER A 1 259 ? 24.376 -8.005 -0.473 1.00 58.00 259 SER A N 1
ATOM 2042 C CA . SER A 1 259 ? 24.742 -7.599 -1.839 1.00 58.00 259 SER A CA 1
ATOM 2043 C C . SER A 1 259 ? 25.870 -6.552 -1.895 1.00 58.00 259 SER A C 1
ATOM 2045 O O . SER A 1 259 ? 26.276 -6.168 -2.987 1.00 58.00 259 SER A O 1
ATOM 2047 N N . PHE A 1 260 ? 26.358 -6.092 -0.735 1.00 51.16 260 PHE A N 1
ATOM 2048 C CA . PHE A 1 260 ? 27.444 -5.115 -0.576 1.00 51.16 260 PHE A CA 1
ATOM 2049 C C . PHE A 1 260 ? 28.740 -5.719 0.005 1.00 51.16 260 PHE A C 1
ATOM 2051 O O . PHE A 1 260 ? 29.668 -4.966 0.305 1.00 51.16 260 PHE A O 1
ATOM 2058 N N . TYR A 1 261 ? 28.812 -7.047 0.168 1.00 37.84 261 TYR A N 1
ATOM 2059 C CA . TYR A 1 261 ? 30.021 -7.776 0.581 1.00 37.84 261 TYR A CA 1
ATOM 2060 C C . TYR A 1 261 ? 30.544 -8.697 -0.520 1.00 37.84 261 TYR A C 1
ATOM 2062 O O . TYR A 1 261 ? 29.713 -9.318 -1.217 1.00 37.84 261 TYR A O 1
#

Radius of gyration: 34.35 Å; Cα contacts (8 Å, |Δi|>4): 291; chains: 1; bounding box: 61×62×118 Å

Nearest PDB structures (foldseek):
  6w5s-assembly1_A  TM=8.924E-01  e=1.627E-17  Homo sapiens
  7df8-assembly1_A  TM=8.332E-01  e=1.849E-14  Homo sapiens
  7dfw-assembly1_A  TM=8.328E-01  e=3.486E-14  Homo sapiens
  5hns-assembly2_B  TM=8.062E-01  e=3.714E-14  Homo sapiens
  5kwy-assembly1_B  TM=7.570E-01  e=1.435E-14  Homo sapiens

Solvent-accessible surface area (backbone atoms only — not comparable to full-atom values): 15018 Å² total; per-residue (Å²): 131,85,84,77,79,80,78,79,76,69,76,80,61,51,73,67,55,49,49,51,52,54,50,51,53,52,49,51,53,48,46,73,74,38,51,66,63,52,50,52,49,53,50,50,52,52,54,60,59,53,58,58,58,80,73,65,74,86,84,83,54,62,65,71,76,75,42,59,82,87,36,68,68,47,51,52,47,52,51,43,40,73,74,76,50,42,75,59,43,80,51,74,49,77,50,62,49,73,43,96,42,101,88,50,75,48,48,59,41,76,44,68,70,52,50,54,50,48,51,54,52,50,53,57,57,68,65,43,64,21,73,47,98,87,42,75,42,38,60,87,77,42,37,31,46,94,64,84,84,40,52,55,55,40,36,72,52,20,53,32,50,71,38,78,65,42,35,67,75,60,52,44,65,61,42,50,56,52,26,66,79,28,18,82,78,39,79,75,25,24,28,66,55,70,41,64,52,65,55,80,74,20,39,35,73,51,61,96,83,42,67,69,54,12,15,21,44,28,34,37,42,40,27,55,46,52,89,55,67,90,35,71,66,36,50,46,45,52,40,34,51,54,50,50,55,47,44,43,68,64,49,50,51,48,50,69,59,52,76,79,109

Secondary structure (DSSP, 8-state):
-PPP----------HHHHHHHHHHHHHHHHHHH-HHHHHHHHHHHHHHHHGGGGG------HHHHHS-TTSHHHHHHHHHHHHT-PPPEEEEEEEEPPPSSTTSPPPP--SHHHHHHHHHHHHHHHT--EEETTEEE-HHHHB--SSSSS---BSGGGGGTT-HHHHHHTTHHHHHHHHHHHTTT-GGGS-TTS----HHHHEES--TT-GGG--EEEEEEEE---S-TTSHHHHHHHHHHHHHHHHIIIIIHHHHHHTT-